Protein AF-A0A7J2KCA4-F1 (afdb_monomer)

Radius of gyration: 26.62 Å; Cα contacts (8 Å, |Δi|>4): 280; chains: 1; bounding box: 46×66×74 Å

pLDDT: mean 74.49, std 19.15, range [27.28, 98.0]

Nearest PDB structures (foldseek):
  5jee-assembly1_A  TM=4.763E-01  e=2.994E-02  Pyrococcus furiosus DSM 3638
  6d6t-assembly1_E  TM=2.606E-01  e=5.528E+00  Homo sapiens
  4aod-assembly1_A  TM=2.607E-01  e=7.956E+00  Biomphalaria glabrata

Mean predicted aligned error: 15.23 Å

Structure (mmCIF, N/CA/C/O backbone):
data_AF-A0A7J2KCA4-F1
#
_entry.id   AF-A0A7J2KCA4-F1
#
loop_
_atom_site.group_PDB
_atom_site.id
_atom_site.type_symbol
_atom_site.label_atom_id
_atom_site.label_alt_id
_atom_site.label_comp_id
_atom_site.label_asym_id
_atom_site.label_entity_id
_atom_site.label_seq_id
_atom_site.pdbx_PDB_ins_code
_atom_site.Cartn_x
_atom_site.Cartn_y
_atom_site.Cartn_z
_atom_site.occupancy
_atom_site.B_iso_or_equiv
_atom_site.auth_seq_id
_atom_site.auth_comp_id
_atom_site.auth_asym_id
_atom_site.auth_atom_id
_atom_site.pdbx_PDB_model_num
ATOM 1 N N . MET A 1 1 ? 22.335 -48.735 -44.951 1.00 43.81 1 MET A N 1
ATOM 2 C CA . MET A 1 1 ? 22.655 -48.198 -43.613 1.00 43.81 1 MET A CA 1
ATOM 3 C C . MET A 1 1 ? 24.156 -48.333 -43.498 1.00 43.81 1 MET A C 1
ATOM 5 O O . MET A 1 1 ? 24.617 -49.458 -43.456 1.00 43.81 1 MET A O 1
ATOM 9 N N . GLU A 1 2 ? 24.990 -47.323 -43.680 1.00 27.28 2 GLU A N 1
ATOM 10 C CA . GLU A 1 2 ? 24.950 -45.881 -43.377 1.00 27.28 2 GLU A CA 1
ATOM 11 C C . GLU A 1 2 ? 25.350 -45.077 -44.671 1.00 27.28 2 GLU A C 1
ATOM 13 O O . GLU A 1 2 ? 25.243 -45.667 -45.746 1.00 27.28 2 GLU A O 1
ATOM 18 N N . PRO A 1 3 ? 25.741 -43.781 -44.684 1.00 47.28 3 PRO A N 1
ATOM 19 C CA . PRO A 1 3 ? 24.867 -42.606 -44.815 1.00 47.28 3 PRO A CA 1
ATOM 20 C C . PRO A 1 3 ? 25.288 -41.611 -45.943 1.00 47.28 3 PRO A C 1
ATOM 22 O O . PRO A 1 3 ? 26.170 -41.885 -46.747 1.00 47.28 3 PRO A O 1
ATOM 25 N N . TYR A 1 4 ? 24.668 -40.419 -45.947 1.00 37.56 4 TYR A N 1
ATOM 26 C CA . TYR A 1 4 ? 25.128 -39.160 -46.571 1.00 37.56 4 TYR A CA 1
ATOM 27 C C . TYR A 1 4 ? 25.349 -39.122 -48.096 1.00 37.56 4 TYR A C 1
ATOM 29 O O . TYR A 1 4 ? 26.396 -39.525 -48.593 1.00 37.56 4 TYR A O 1
ATOM 37 N N . ARG A 1 5 ? 24.428 -38.456 -48.817 1.00 33.59 5 ARG A N 1
ATOM 38 C CA . ARG A 1 5 ? 24.705 -37.467 -49.893 1.00 33.59 5 ARG A CA 1
ATOM 39 C C . ARG A 1 5 ? 23.423 -37.117 -50.656 1.00 33.59 5 ARG A C 1
ATOM 41 O O . ARG A 1 5 ? 23.031 -37.856 -51.549 1.00 33.59 5 ARG A O 1
ATOM 48 N N . ASN A 1 6 ? 22.818 -35.967 -50.351 1.00 35.00 6 ASN A N 1
ATOM 49 C CA . ASN A 1 6 ? 22.548 -34.896 -51.331 1.00 35.00 6 ASN A CA 1
ATOM 50 C C . ASN A 1 6 ? 21.664 -33.796 -50.722 1.00 35.00 6 ASN A C 1
ATOM 52 O O . ASN A 1 6 ? 20.463 -33.741 -50.954 1.00 35.00 6 ASN A O 1
ATOM 56 N N . THR A 1 7 ? 22.272 -32.866 -49.991 1.00 36.56 7 THR A N 1
ATOM 57 C CA . THR A 1 7 ? 21.629 -31.604 -49.575 1.00 36.56 7 THR A CA 1
ATOM 58 C C . THR A 1 7 ? 22.294 -30.384 -50.221 1.00 36.56 7 THR A C 1
ATOM 60 O O . THR A 1 7 ? 22.198 -29.274 -49.719 1.00 36.56 7 THR A O 1
ATOM 63 N N . ASN A 1 8 ? 22.941 -30.555 -51.381 1.00 38.44 8 ASN A N 1
ATOM 64 C CA . ASN A 1 8 ? 23.765 -29.509 -52.005 1.00 38.44 8 ASN A CA 1
ATOM 65 C C . ASN A 1 8 ? 23.153 -28.831 -53.242 1.00 38.44 8 ASN A C 1
ATOM 67 O O . ASN A 1 8 ? 23.880 -28.333 -54.102 1.00 38.44 8 ASN A O 1
ATOM 71 N N . ARG A 1 9 ? 21.818 -28.789 -53.364 1.00 34.56 9 ARG A N 1
ATOM 72 C CA . ARG A 1 9 ? 21.163 -28.071 -54.479 1.00 34.56 9 ARG A CA 1
ATOM 73 C C . ARG A 1 9 ? 20.292 -26.878 -54.095 1.00 34.56 9 ARG A C 1
ATOM 75 O O . ARG A 1 9 ? 19.977 -26.094 -54.981 1.00 34.56 9 ARG A O 1
ATOM 82 N N . PHE A 1 10 ? 19.986 -26.683 -52.811 1.00 32.66 10 PHE A N 1
ATOM 83 C CA . PHE A 1 10 ? 19.220 -25.519 -52.337 1.00 32.66 10 PHE A CA 1
ATOM 84 C C . PHE A 1 10 ? 20.075 -24.436 -51.657 1.00 32.66 10 PHE A C 1
ATOM 86 O O . PHE A 1 10 ? 19.613 -23.312 -51.496 1.00 32.66 10 PHE A O 1
ATOM 93 N N . SER A 1 11 ? 21.348 -24.715 -51.362 1.00 34.88 11 SER A N 1
ATOM 94 C CA . SER A 1 11 ? 22.288 -23.797 -50.695 1.00 34.88 11 SER A CA 1
ATOM 95 C C . SER A 1 11 ? 22.856 -22.679 -51.584 1.00 34.88 11 SER A C 1
ATOM 97 O O . SER A 1 11 ? 23.680 -21.894 -51.132 1.00 34.88 11 SER A O 1
ATOM 99 N N . ARG A 1 12 ? 22.452 -22.579 -52.860 1.00 32.84 12 ARG A N 1
ATOM 100 C CA . ARG A 1 12 ? 23.111 -21.682 -53.830 1.00 32.84 12 ARG A CA 1
ATOM 101 C C . ARG A 1 12 ? 22.358 -20.409 -54.217 1.00 32.84 12 ARG A C 1
ATOM 103 O O . ARG A 1 12 ? 22.918 -19.636 -54.986 1.00 32.84 12 ARG A O 1
ATOM 110 N N . ILE A 1 13 ? 21.137 -20.171 -53.727 1.00 37.91 13 ILE A N 1
ATOM 111 C CA . ILE A 1 13 ? 20.321 -19.030 -54.204 1.00 37.91 13 ILE A CA 1
ATOM 112 C C . ILE A 1 13 ? 20.074 -17.940 -53.149 1.00 37.91 13 ILE A C 1
ATOM 114 O O . ILE A 1 13 ? 19.815 -16.806 -53.528 1.00 37.91 13 ILE A O 1
ATOM 118 N N . MET A 1 14 ? 20.239 -18.190 -51.850 1.00 32.22 14 MET A N 1
ATOM 119 C CA . MET A 1 14 ? 20.049 -17.151 -50.828 1.00 32.22 14 MET A CA 1
ATOM 120 C C . MET A 1 14 ? 21.151 -17.274 -49.783 1.00 32.22 14 MET A C 1
ATOM 122 O O . MET A 1 14 ? 21.345 -18.357 -49.239 1.00 32.22 14 MET A O 1
ATOM 126 N N . GLY A 1 15 ? 21.900 -16.187 -49.565 1.00 38.41 15 GLY A N 1
ATOM 127 C CA . GLY A 1 15 ? 23.056 -16.143 -48.668 1.00 38.41 15 GLY A CA 1
ATOM 128 C C . GLY A 1 15 ? 22.771 -16.799 -47.319 1.00 38.41 15 GLY A C 1
ATOM 129 O O . GLY A 1 15 ? 21.717 -16.580 -46.726 1.00 38.41 15 GLY A O 1
ATOM 130 N N . GLU A 1 16 ? 23.708 -17.630 -46.871 1.00 40.88 16 GLU A N 1
ATOM 131 C CA . GLU A 1 16 ? 23.599 -18.423 -45.651 1.00 40.88 16 GLU A CA 1
ATOM 132 C C . GLU A 1 16 ? 23.347 -17.514 -44.437 1.00 40.88 16 GLU A C 1
ATOM 134 O O . GLU A 1 16 ? 24.241 -16.825 -43.943 1.00 40.88 16 GLU A O 1
ATOM 139 N N . VAL A 1 17 ? 22.106 -17.490 -43.947 1.00 47.19 17 VAL A N 1
ATOM 140 C CA . VAL A 1 17 ? 21.780 -16.898 -42.648 1.00 47.19 17 VAL A CA 1
ATOM 141 C C . VAL A 1 17 ? 22.044 -17.964 -41.592 1.00 47.19 17 VAL A C 1
ATOM 143 O O . VAL A 1 17 ? 21.293 -18.930 -41.461 1.00 47.19 17 VAL A O 1
ATOM 146 N N . TYR A 1 18 ? 23.138 -17.783 -40.855 1.00 47.03 18 TYR A N 1
ATOM 147 C CA . TYR A 1 18 ? 23.543 -18.659 -39.761 1.00 47.03 18 TYR A CA 1
ATOM 148 C C . TYR A 1 18 ? 22.602 -18.497 -38.558 1.00 47.03 18 TYR A C 1
ATOM 150 O O . TYR A 1 18 ? 22.533 -17.422 -37.953 1.00 47.03 18 TYR A O 1
ATOM 158 N N . ILE A 1 19 ? 21.896 -19.569 -38.195 1.00 49.31 19 ILE A N 1
ATOM 159 C CA . ILE A 1 19 ? 21.180 -19.682 -36.921 1.00 49.31 19 ILE A CA 1
ATOM 160 C C . ILE A 1 19 ? 22.074 -20.515 -35.991 1.00 49.31 19 ILE A C 1
ATOM 162 O O . ILE A 1 19 ? 22.376 -21.655 -36.336 1.00 49.31 19 ILE A O 1
ATOM 166 N N . PRO A 1 20 ? 22.522 -19.980 -34.840 1.00 53.16 20 PRO A N 1
ATOM 167 C CA . PRO A 1 20 ? 23.302 -20.751 -33.875 1.00 53.16 20 PRO A CA 1
ATOM 168 C C . PRO A 1 20 ? 22.561 -22.024 -33.441 1.00 53.16 20 PRO A C 1
ATOM 170 O O . PRO A 1 20 ? 21.390 -21.934 -33.070 1.00 53.16 20 PRO A O 1
ATOM 173 N N . GLU A 1 21 ? 23.245 -23.174 -33.427 1.00 52.84 21 GLU A N 1
ATOM 174 C CA . GLU A 1 21 ? 22.704 -24.485 -32.998 1.00 52.84 21 GLU A CA 1
ATOM 175 C C . GLU A 1 21 ? 22.020 -24.416 -31.620 1.00 52.84 21 GLU A C 1
ATOM 177 O O . GLU A 1 21 ? 20.985 -25.027 -31.380 1.00 52.84 21 GLU A O 1
ATOM 182 N N . GLU A 1 22 ? 22.516 -23.533 -30.756 1.00 50.31 22 GLU A N 1
ATOM 183 C CA . GLU A 1 22 ? 21.966 -23.230 -29.434 1.00 50.31 22 GLU A CA 1
ATOM 184 C C . GLU A 1 22 ? 20.494 -22.771 -29.454 1.00 50.31 22 GLU A C 1
ATOM 186 O O . GLU A 1 22 ? 19.789 -22.923 -28.462 1.00 50.31 22 GLU A O 1
ATOM 191 N N . ILE A 1 23 ? 20.024 -22.149 -30.541 1.00 50.56 23 ILE A N 1
ATOM 192 C CA . ILE A 1 23 ? 18.629 -21.692 -30.700 1.00 50.56 23 ILE A CA 1
ATOM 193 C C . ILE A 1 23 ? 17.731 -22.844 -31.147 1.00 50.56 23 ILE A C 1
ATOM 195 O O . ILE A 1 23 ? 16.565 -22.891 -30.764 1.00 50.56 23 ILE A O 1
ATOM 199 N N . VAL A 1 24 ? 18.287 -23.754 -31.944 1.00 55.06 24 VAL A N 1
ATOM 200 C CA . VAL A 1 24 ? 17.605 -24.947 -32.445 1.00 55.06 24 VAL A CA 1
ATOM 201 C C . VAL A 1 24 ? 17.284 -25.886 -31.289 1.00 55.06 24 VAL A C 1
ATOM 203 O O . VAL A 1 24 ? 16.140 -26.309 -31.148 1.00 55.06 24 VAL A O 1
ATOM 206 N N . GLU A 1 25 ? 18.263 -26.133 -30.418 1.00 54.16 25 GLU A N 1
ATOM 207 C CA . GLU A 1 25 ? 18.082 -26.970 -29.227 1.00 54.16 25 GLU A CA 1
ATOM 208 C C . GLU A 1 25 ? 17.087 -26.366 -28.226 1.00 54.16 25 GLU A C 1
ATOM 210 O O . GLU A 1 25 ? 16.296 -27.083 -27.626 1.00 54.16 25 GLU A O 1
ATOM 215 N N . LEU A 1 26 ? 17.091 -25.039 -28.054 1.00 49.44 26 LEU A N 1
ATOM 216 C CA . LEU A 1 26 ? 16.236 -24.344 -27.080 1.00 49.44 26 LEU A CA 1
ATOM 217 C C . LEU A 1 26 ? 14.747 -24.309 -27.452 1.00 49.44 26 LEU A C 1
ATOM 219 O O . LEU A 1 26 ? 13.924 -24.006 -26.588 1.00 49.44 26 LEU A O 1
ATOM 223 N N . LEU A 1 27 ? 14.410 -24.522 -28.723 1.00 50.47 27 LEU A N 1
ATOM 224 C CA . LEU A 1 27 ? 13.055 -24.342 -29.246 1.00 50.47 27 LEU A CA 1
ATOM 225 C C . LEU A 1 27 ? 12.414 -25.644 -29.749 1.00 50.47 27 LEU A C 1
ATOM 227 O O . LEU A 1 27 ? 11.279 -25.573 -30.209 1.00 50.47 27 LEU A O 1
ATOM 231 N N . GLU A 1 28 ? 13.112 -26.787 -29.663 1.00 55.06 28 GLU A N 1
ATOM 232 C CA . GLU A 1 28 ? 12.641 -28.112 -30.122 1.00 55.06 28 GLU A CA 1
ATOM 233 C C . GLU A 1 28 ? 11.939 -28.059 -31.496 1.00 55.06 28 GLU A C 1
ATOM 235 O O . GLU A 1 28 ? 10.893 -28.664 -31.710 1.00 55.06 28 GLU A O 1
ATOM 240 N N . LEU A 1 29 ? 12.485 -27.268 -32.426 1.00 53.88 29 LEU A N 1
ATOM 241 C CA . LEU A 1 29 ? 11.798 -26.935 -33.675 1.00 53.88 29 LEU A CA 1
ATOM 242 C C . LEU A 1 29 ? 11.757 -28.135 -34.624 1.00 53.88 29 LEU A C 1
ATOM 244 O O . LEU A 1 29 ? 12.800 -28.695 -34.969 1.00 53.88 29 LEU A O 1
ATOM 248 N N . GLU A 1 30 ? 10.565 -28.475 -35.113 1.00 49.19 30 GLU A N 1
ATOM 249 C CA . GLU A 1 30 ? 10.402 -29.455 -36.186 1.00 49.19 30 GLU A CA 1
ATOM 250 C C . GLU A 1 30 ? 10.873 -28.877 -37.538 1.00 49.19 30 GLU A C 1
ATOM 252 O O . GLU A 1 30 ? 10.936 -27.662 -37.745 1.00 49.19 30 GLU A O 1
ATOM 257 N N . GLU A 1 31 ? 11.174 -29.744 -38.512 1.00 46.16 31 GLU A N 1
ATOM 258 C CA . GLU A 1 31 ? 11.673 -29.366 -39.853 1.00 46.16 31 GLU A CA 1
ATOM 259 C C . GLU A 1 31 ? 10.765 -28.339 -40.577 1.00 46.16 31 GLU A C 1
ATOM 261 O O . GLU A 1 31 ? 11.232 -27.501 -41.353 1.00 46.16 31 GLU A O 1
ATOM 266 N N . ILE A 1 32 ? 9.460 -28.360 -40.279 1.00 39.59 32 ILE A N 1
ATOM 267 C CA . ILE A 1 32 ? 8.442 -27.445 -40.820 1.00 39.59 32 ILE A CA 1
ATOM 268 C C . ILE A 1 32 ? 8.561 -26.032 -40.216 1.00 39.59 32 ILE A C 1
ATOM 270 O O . ILE A 1 32 ? 8.329 -25.037 -40.915 1.00 39.59 32 ILE A O 1
ATOM 274 N N . ASP A 1 33 ? 8.971 -25.914 -38.952 1.00 49.41 33 ASP A N 1
ATOM 275 C CA . ASP A 1 33 ? 9.149 -24.625 -38.277 1.00 49.41 33 ASP A CA 1
ATOM 276 C C . ASP A 1 33 ? 10.405 -23.897 -38.762 1.00 49.41 33 ASP A C 1
ATOM 278 O O . ASP A 1 33 ? 10.396 -22.672 -38.929 1.00 49.41 33 ASP A O 1
ATOM 282 N N . PHE A 1 34 ? 11.454 -24.645 -39.110 1.00 48.50 34 PHE A N 1
ATOM 283 C CA . PHE A 1 34 ? 12.651 -24.104 -39.755 1.00 48.50 34 PHE A CA 1
ATOM 284 C C . PHE A 1 34 ? 12.327 -23.385 -41.067 1.00 48.50 34 PHE A C 1
ATOM 286 O O . PHE A 1 34 ? 12.717 -22.230 -41.257 1.00 48.50 34 PHE A O 1
ATOM 293 N N . LEU A 1 35 ? 11.565 -24.027 -41.956 1.00 44.25 35 LEU A N 1
ATOM 294 C CA . LEU A 1 35 ? 11.159 -23.460 -43.249 1.00 44.25 35 LEU A CA 1
ATOM 295 C C . LEU A 1 35 ? 10.358 -22.153 -43.102 1.00 44.25 35 LEU A C 1
ATOM 297 O O . LEU A 1 35 ? 10.519 -21.237 -43.911 1.00 44.25 35 LEU A O 1
ATOM 301 N N . ARG A 1 36 ? 9.548 -22.015 -42.044 1.00 48.31 36 ARG A N 1
ATOM 302 C CA . ARG A 1 36 ? 8.831 -20.766 -41.727 1.00 48.31 36 ARG A CA 1
ATOM 303 C C . ARG A 1 36 ? 9.750 -19.666 -41.201 1.00 48.31 36 ARG A C 1
ATOM 305 O O . ARG A 1 36 ? 9.556 -18.504 -41.564 1.00 48.31 36 ARG A O 1
ATOM 312 N N . ILE A 1 37 ? 10.761 -20.002 -40.401 1.00 53.50 37 ILE A N 1
ATOM 313 C CA . ILE A 1 37 ? 11.749 -19.036 -39.890 1.00 53.50 37 ILE A CA 1
ATOM 314 C C . ILE A 1 37 ? 12.594 -18.460 -41.035 1.00 53.50 37 ILE A C 1
ATOM 316 O O . ILE A 1 37 ? 12.815 -17.251 -41.075 1.00 53.50 37 ILE A O 1
ATOM 320 N N . TYR A 1 38 ? 12.981 -19.275 -42.020 1.00 51.50 38 TYR A N 1
ATOM 321 C CA . TYR A 1 38 ? 13.707 -18.801 -43.209 1.00 51.50 38 TYR A CA 1
ATOM 322 C C . TYR A 1 38 ? 12.865 -17.904 -44.135 1.00 51.50 38 TYR A C 1
ATOM 324 O O . TYR A 1 38 ? 13.421 -17.058 -44.833 1.00 51.50 38 TYR A O 1
ATOM 332 N N . GLY A 1 39 ? 11.534 -18.038 -44.114 1.00 53.06 39 GLY A N 1
ATOM 333 C CA . GLY A 1 39 ? 10.602 -17.128 -44.795 1.00 53.06 39 GLY A CA 1
ATOM 334 C C . GLY A 1 39 ? 10.195 -15.896 -43.973 1.00 53.06 39 GLY A C 1
ATOM 335 O O . GLY A 1 39 ? 9.377 -15.096 -44.428 1.00 53.06 39 GLY A O 1
ATOM 336 N N . SER A 1 40 ? 10.714 -15.747 -42.752 1.00 57.50 40 SER A N 1
ATOM 337 C CA . SER A 1 40 ? 10.308 -14.693 -41.821 1.00 57.50 40 SER A CA 1
ATOM 338 C C . SER A 1 40 ? 11.049 -13.376 -42.050 1.00 57.50 40 SER A C 1
ATOM 340 O O . SER A 1 40 ? 12.181 -13.336 -42.528 1.00 57.50 40 SER A O 1
ATOM 342 N N . GLN A 1 41 ? 10.429 -12.265 -41.646 1.00 63.59 41 GLN A N 1
ATOM 343 C CA . GLN A 1 41 ? 11.054 -10.943 -41.716 1.00 63.59 41 GLN A CA 1
ATOM 344 C C . GLN A 1 41 ? 12.370 -10.913 -40.902 1.00 63.59 41 GLN A C 1
ATOM 346 O O . GLN A 1 41 ? 12.378 -11.397 -39.766 1.00 63.59 41 GLN A O 1
ATOM 351 N N . PRO A 1 42 ? 13.460 -10.286 -41.396 1.00 63.38 42 PRO A N 1
ATOM 352 C CA . PRO A 1 42 ? 14.768 -10.230 -40.718 1.00 63.38 42 PRO A CA 1
ATOM 353 C C . PRO A 1 42 ? 14.729 -9.751 -39.255 1.00 63.38 42 PRO A C 1
ATOM 355 O O . PRO A 1 42 ? 15.564 -10.135 -38.433 1.00 63.38 42 PRO A O 1
ATOM 358 N N . ALA A 1 43 ? 13.731 -8.935 -38.904 1.00 55.34 43 ALA A N 1
ATOM 359 C CA . ALA A 1 43 ? 13.485 -8.499 -37.534 1.00 55.34 43 ALA A CA 1
ATOM 360 C C . ALA A 1 43 ? 13.165 -9.669 -36.584 1.00 55.34 43 ALA A C 1
ATOM 362 O O . ALA A 1 43 ? 13.657 -9.683 -35.456 1.00 55.34 43 ALA A O 1
ATOM 363 N N . LEU A 1 44 ? 12.406 -10.674 -37.035 1.00 60.28 44 LEU A N 1
ATOM 364 C CA . LEU A 1 44 ? 12.029 -11.835 -36.227 1.00 60.28 44 LEU A CA 1
ATOM 365 C C . LEU A 1 44 ? 13.248 -12.706 -35.897 1.00 60.28 44 LEU A C 1
ATOM 367 O O . LEU A 1 44 ? 13.437 -13.082 -34.743 1.00 60.28 44 LEU A O 1
ATOM 371 N N . ILE A 1 45 ? 14.127 -12.936 -36.876 1.00 61.25 45 ILE A N 1
ATOM 372 C CA . ILE A 1 45 ? 15.383 -13.683 -36.691 1.00 61.25 45 ILE A CA 1
ATOM 373 C C . ILE A 1 45 ? 16.295 -12.961 -35.685 1.00 61.25 45 ILE A C 1
ATOM 375 O O . ILE A 1 45 ? 16.858 -13.581 -34.783 1.00 61.25 45 ILE A O 1
ATOM 379 N N . SER A 1 46 ? 16.384 -11.629 -35.769 1.00 61.81 46 SER A N 1
ATOM 380 C CA . SER A 1 46 ? 17.138 -10.809 -34.807 1.00 61.81 46 SER A CA 1
ATOM 381 C C . SER A 1 46 ? 16.569 -10.887 -33.383 1.00 61.81 46 SER A C 1
ATOM 383 O O . SER A 1 46 ? 17.327 -10.913 -32.408 1.00 61.81 46 SER A O 1
ATOM 385 N N . VAL A 1 47 ? 15.241 -10.951 -33.244 1.00 64.00 47 VAL A N 1
ATOM 386 C CA . VAL A 1 47 ? 14.563 -11.135 -31.952 1.00 64.00 47 VAL A CA 1
ATOM 387 C C . VAL A 1 47 ? 14.833 -12.534 -31.395 1.00 64.00 47 VAL A C 1
ATOM 389 O O . VAL A 1 47 ? 15.285 -12.634 -30.254 1.00 64.00 47 VAL A O 1
ATOM 392 N N . LEU A 1 48 ? 14.668 -13.594 -32.191 1.00 64.69 48 LEU A N 1
ATOM 393 C CA . LEU A 1 48 ? 14.957 -14.982 -31.796 1.00 64.69 48 LEU A CA 1
ATOM 394 C C . LEU A 1 48 ? 16.423 -15.163 -31.366 1.00 64.69 48 LEU A C 1
ATOM 396 O O . LEU A 1 48 ? 16.694 -15.695 -30.289 1.00 64.69 48 LEU A O 1
ATOM 400 N N . GLY A 1 49 ? 17.370 -14.584 -32.112 1.00 64.50 49 GLY A N 1
ATOM 401 C CA . GLY A 1 49 ? 18.797 -14.574 -31.760 1.00 64.50 49 GLY A CA 1
ATOM 402 C C . GLY A 1 49 ? 19.133 -13.854 -30.450 1.00 64.50 49 GLY A C 1
ATOM 403 O O . GLY A 1 49 ? 20.142 -14.138 -29.794 1.00 64.50 49 GLY A O 1
ATOM 404 N N . LYS A 1 50 ? 18.297 -12.902 -30.028 1.00 66.75 50 LYS A N 1
ATOM 405 C CA . LYS A 1 50 ? 18.441 -12.204 -28.742 1.00 66.75 50 LYS A CA 1
ATOM 406 C C . LYS A 1 50 ? 17.685 -12.907 -27.615 1.00 66.75 50 LYS A C 1
ATOM 408 O O . LYS A 1 50 ? 18.135 -12.821 -26.471 1.00 66.75 50 LYS A O 1
ATOM 413 N N . LEU A 1 51 ? 16.605 -13.627 -27.919 1.00 65.31 51 LEU A N 1
ATOM 414 C CA . LEU A 1 51 ? 15.789 -14.339 -26.935 1.00 65.31 51 LEU A CA 1
ATOM 415 C C . LEU A 1 51 ? 16.603 -15.381 -26.171 1.00 65.31 51 LEU A C 1
ATOM 417 O O . LEU A 1 51 ? 16.578 -15.351 -24.945 1.00 65.31 51 LEU A O 1
ATOM 421 N N . GLY A 1 52 ? 17.430 -16.191 -26.837 1.00 69.12 52 GLY A N 1
ATOM 422 C CA . GLY A 1 52 ? 18.276 -17.180 -26.148 1.00 69.12 52 GLY A CA 1
ATOM 423 C C . GLY A 1 52 ? 19.231 -16.564 -25.110 1.00 69.12 52 GLY A C 1
ATOM 424 O O . GLY A 1 52 ? 19.451 -17.121 -24.034 1.00 69.12 52 GLY A O 1
ATOM 425 N N . ARG A 1 53 ? 19.763 -15.361 -25.375 1.00 70.50 53 ARG A N 1
ATOM 426 C CA . ARG A 1 53 ? 20.596 -14.619 -24.406 1.00 70.50 53 ARG A CA 1
ATOM 427 C C . ARG A 1 53 ? 19.780 -14.041 -23.252 1.00 70.50 53 ARG A C 1
ATOM 429 O O . ARG A 1 53 ? 20.272 -13.980 -22.124 1.00 70.50 53 ARG A O 1
ATOM 436 N N . ILE A 1 54 ? 18.556 -13.592 -23.521 1.00 67.81 54 ILE A N 1
ATOM 437 C CA . ILE A 1 54 ? 17.637 -13.087 -22.495 1.00 67.81 54 ILE A CA 1
ATOM 438 C C . ILE A 1 54 ? 17.191 -14.235 -21.585 1.00 67.81 54 ILE A C 1
ATOM 440 O O . ILE A 1 54 ? 17.266 -14.082 -20.368 1.00 67.81 54 ILE A O 1
ATOM 444 N N . ILE A 1 55 ? 16.822 -15.384 -22.156 1.00 68.38 55 ILE A N 1
ATOM 445 C CA . ILE A 1 55 ? 16.421 -16.596 -21.432 1.00 68.38 55 ILE A CA 1
ATOM 446 C C . ILE A 1 55 ? 17.543 -17.043 -20.495 1.00 68.38 55 ILE A C 1
ATOM 448 O O . ILE A 1 55 ? 17.313 -17.102 -19.292 1.00 68.38 55 ILE A O 1
ATOM 452 N N . ARG A 1 56 ? 18.781 -17.201 -20.988 1.00 72.88 56 ARG A N 1
ATOM 453 C CA . ARG A 1 56 ? 19.941 -17.558 -20.144 1.00 72.88 56 ARG A CA 1
ATOM 454 C C . ARG A 1 56 ? 20.175 -16.562 -19.000 1.00 72.88 56 ARG A C 1
ATOM 456 O O . ARG A 1 56 ? 20.452 -16.952 -17.868 1.00 72.88 56 ARG A O 1
ATOM 463 N N . ARG A 1 57 ? 20.026 -15.253 -19.251 1.00 69.50 57 ARG A N 1
ATOM 464 C CA . ARG A 1 57 ? 20.136 -14.223 -18.195 1.00 69.50 57 ARG A CA 1
ATOM 465 C C . ARG A 1 57 ? 19.017 -14.316 -17.159 1.00 69.50 57 ARG A C 1
ATOM 467 O O . ARG A 1 57 ? 19.267 -14.039 -15.985 1.00 69.50 57 ARG A O 1
ATOM 474 N N . ILE A 1 58 ? 17.797 -14.639 -17.580 1.00 71.00 58 ILE A N 1
ATOM 475 C CA . ILE A 1 58 ? 16.652 -14.838 -16.686 1.00 71.00 58 ILE A CA 1
ATOM 476 C C . ILE A 1 58 ? 16.867 -16.104 -15.858 1.00 71.00 58 ILE A C 1
ATOM 478 O O . ILE A 1 58 ? 16.764 -16.043 -14.637 1.00 71.00 58 ILE A O 1
ATOM 482 N N . GLU A 1 59 ? 17.244 -17.208 -16.493 1.00 72.00 59 GLU A N 1
ATOM 483 C CA . GLU A 1 59 ? 17.519 -18.491 -15.851 1.00 72.00 59 GLU A CA 1
ATOM 484 C C . GLU A 1 59 ? 18.604 -18.365 -14.779 1.00 72.00 59 GLU A C 1
ATOM 486 O O . GLU A 1 59 ? 18.405 -18.775 -13.636 1.00 72.00 59 GLU A O 1
ATOM 491 N N . HIS A 1 60 ? 19.712 -17.694 -15.097 1.00 74.50 60 HIS A N 1
ATOM 492 C CA . HIS A 1 60 ? 20.790 -17.478 -14.137 1.00 74.50 60 HIS A CA 1
ATOM 493 C C . HIS A 1 60 ? 20.324 -16.667 -12.917 1.00 74.50 60 HIS A C 1
ATOM 495 O O . HIS A 1 60 ? 20.661 -16.993 -11.778 1.00 74.50 60 HIS A O 1
ATOM 501 N N . LYS A 1 61 ? 19.484 -15.642 -13.128 1.00 69.94 61 LYS A N 1
ATOM 502 C CA . LYS A 1 61 ? 18.873 -14.872 -12.033 1.00 69.94 61 LYS A CA 1
ATOM 503 C C . LYS A 1 61 ? 17.887 -15.703 -11.214 1.00 69.94 61 LYS A C 1
ATOM 505 O O . LYS A 1 61 ? 17.864 -15.560 -9.995 1.00 69.94 61 LYS A O 1
ATOM 510 N N . ILE A 1 62 ? 17.090 -16.558 -11.856 1.00 70.88 62 ILE A N 1
ATOM 511 C CA . ILE A 1 62 ? 16.154 -17.464 -11.176 1.00 70.88 62 ILE A CA 1
ATOM 512 C C . ILE A 1 62 ? 16.924 -18.458 -10.305 1.00 70.88 62 ILE A C 1
ATOM 514 O O . ILE A 1 62 ? 16.577 -18.631 -9.141 1.00 70.88 62 ILE A O 1
ATOM 518 N N . ASN A 1 63 ? 17.989 -19.066 -10.826 1.00 73.44 63 ASN A N 1
ATOM 519 C CA . ASN A 1 63 ? 18.798 -20.028 -10.079 1.00 73.44 63 ASN A CA 1
ATOM 520 C C . ASN A 1 63 ? 19.540 -19.368 -8.908 1.00 73.44 63 ASN A C 1
ATOM 522 O O . ASN A 1 63 ? 19.573 -19.929 -7.815 1.00 73.44 63 ASN A O 1
ATOM 526 N N . ALA A 1 64 ? 20.048 -18.145 -9.085 1.00 74.69 64 ALA A N 1
ATOM 527 C CA . ALA A 1 64 ? 20.617 -17.368 -7.984 1.00 74.69 64 ALA A CA 1
ATOM 528 C C . ALA A 1 64 ? 19.574 -17.053 -6.894 1.00 74.69 64 ALA A C 1
ATOM 530 O O . ALA A 1 64 ? 19.866 -17.175 -5.707 1.00 74.69 64 ALA A O 1
ATOM 531 N N . LEU A 1 65 ? 18.347 -16.688 -7.284 1.00 65.94 65 LEU A N 1
ATOM 532 C CA . LEU A 1 65 ? 17.249 -16.462 -6.340 1.00 65.94 65 LEU A CA 1
ATOM 533 C C . LEU A 1 65 ? 16.843 -17.743 -5.605 1.00 65.94 65 LEU A C 1
ATOM 535 O O . LEU A 1 65 ? 16.620 -17.682 -4.401 1.00 65.94 65 LEU A O 1
ATOM 539 N N . ARG A 1 66 ? 16.776 -18.889 -6.295 1.00 66.06 66 ARG A N 1
ATOM 540 C CA . ARG A 1 66 ? 16.498 -20.196 -5.672 1.00 66.06 66 ARG A CA 1
ATOM 541 C C . ARG A 1 66 ? 17.514 -20.510 -4.588 1.00 66.06 66 ARG A C 1
ATOM 543 O O . ARG A 1 66 ? 17.126 -20.733 -3.451 1.00 66.06 66 ARG A O 1
ATOM 550 N N . LYS A 1 67 ? 18.801 -20.386 -4.917 1.00 74.69 67 LYS A N 1
ATOM 551 C CA . LYS A 1 67 ? 19.885 -20.624 -3.966 1.00 74.69 67 LYS A CA 1
ATOM 552 C C . LYS A 1 67 ? 19.753 -19.748 -2.715 1.00 74.69 67 LYS A C 1
ATOM 554 O O . LYS A 1 67 ? 19.880 -20.252 -1.610 1.00 74.69 67 LYS A O 1
ATOM 559 N N . LEU A 1 68 ? 19.411 -18.468 -2.876 1.00 69.62 68 LEU A N 1
ATOM 560 C CA . LEU A 1 68 ? 19.176 -17.559 -1.746 1.00 69.62 68 LEU A CA 1
ATOM 561 C C . LEU A 1 68 ? 17.943 -17.937 -0.910 1.00 69.62 68 LEU A C 1
ATOM 563 O O . LEU A 1 68 ? 17.965 -17.793 0.311 1.00 69.62 68 LEU A O 1
ATOM 567 N N . VAL A 1 69 ? 16.855 -18.391 -1.537 1.00 65.19 69 VAL A N 1
ATOM 568 C CA . VAL A 1 69 ? 15.654 -18.857 -0.819 1.00 65.19 69 VAL A CA 1
ATOM 569 C C . VAL A 1 69 ? 15.968 -20.115 -0.007 1.00 65.19 69 VAL A C 1
ATOM 571 O O . VAL A 1 69 ? 15.587 -20.188 1.163 1.00 65.19 69 VAL A O 1
ATOM 574 N N . ASP A 1 70 ? 16.712 -21.049 -0.598 1.00 68.00 70 ASP A N 1
ATOM 575 C CA . ASP A 1 70 ? 17.133 -22.292 0.047 1.00 68.00 70 ASP A CA 1
ATOM 576 C C . ASP A 1 70 ? 18.106 -22.015 1.208 1.00 68.00 70 ASP A C 1
ATOM 578 O O . ASP A 1 70 ? 17.922 -22.528 2.311 1.00 68.00 70 ASP A O 1
ATOM 582 N N . GLU A 1 71 ? 19.084 -21.122 1.010 1.00 72.00 71 GLU A N 1
ATOM 583 C CA . GLU A 1 71 ? 20.067 -20.713 2.029 1.00 72.00 71 GLU A CA 1
ATOM 584 C C . GLU A 1 71 ? 19.439 -19.949 3.207 1.00 72.00 71 GLU A C 1
ATOM 586 O O . GLU A 1 71 ? 19.945 -20.003 4.327 1.00 72.00 71 GLU A O 1
ATOM 591 N N . THR A 1 72 ? 18.337 -19.228 2.987 1.00 64.12 72 THR A N 1
ATOM 592 C CA . THR A 1 72 ? 17.682 -18.431 4.042 1.00 64.12 72 THR A CA 1
ATOM 593 C C . THR A 1 72 ? 16.632 -19.204 4.842 1.00 64.12 72 THR A C 1
ATOM 595 O O . THR A 1 72 ? 16.037 -18.635 5.770 1.00 64.12 72 THR A O 1
ATOM 598 N N . SER A 1 73 ? 16.389 -20.474 4.488 1.00 63.59 73 SER A N 1
ATOM 599 C CA . SER A 1 73 ? 15.289 -21.299 5.006 1.00 63.59 73 SER A CA 1
ATOM 600 C C . SER A 1 73 ? 13.958 -20.538 4.998 1.00 63.59 73 SER A C 1
ATOM 602 O O . SER A 1 73 ? 13.129 -20.698 5.893 1.00 63.59 73 SER A O 1
ATOM 604 N N . LEU A 1 74 ? 13.746 -19.643 4.024 1.00 58.28 74 LEU A N 1
ATOM 605 C CA . LEU A 1 74 ? 12.561 -18.782 4.020 1.00 58.28 74 LEU A CA 1
ATOM 606 C C . LEU A 1 74 ? 11.287 -19.633 3.959 1.00 58.28 74 LEU A C 1
ATOM 608 O O . LEU A 1 74 ? 10.305 -19.335 4.632 1.00 58.28 74 LEU A O 1
ATOM 612 N N . SER A 1 75 ? 11.361 -20.739 3.220 1.00 59.06 75 SER A N 1
ATOM 613 C CA . SER A 1 75 ? 10.336 -21.772 3.086 1.00 59.06 75 SER A CA 1
ATOM 614 C C . SER A 1 75 ? 9.901 -22.346 4.435 1.00 59.06 75 SER A C 1
ATOM 616 O O . SER A 1 75 ? 8.713 -22.540 4.653 1.00 59.06 75 SER A O 1
ATOM 618 N N . SER A 1 76 ? 10.835 -22.565 5.369 1.00 61.50 76 SER A N 1
ATOM 619 C CA . SER A 1 76 ? 10.521 -23.105 6.700 1.00 61.50 76 SER A CA 1
ATOM 620 C C . SER A 1 76 ? 9.974 -22.051 7.665 1.00 61.50 76 SER A C 1
ATOM 622 O O . SER A 1 76 ? 9.538 -22.393 8.758 1.00 61.50 76 SER A O 1
ATOM 624 N N . LYS A 1 77 ? 10.022 -20.766 7.290 1.00 62.84 77 LYS A N 1
ATOM 625 C CA . LYS A 1 77 ? 9.439 -19.647 8.047 1.00 62.84 77 LYS A CA 1
ATOM 626 C C . LYS A 1 77 ? 8.062 -19.234 7.518 1.00 62.84 77 LYS A C 1
ATOM 628 O O . LYS A 1 77 ? 7.415 -18.383 8.124 1.00 62.84 77 LYS A O 1
ATOM 633 N N . LEU A 1 78 ? 7.630 -19.794 6.387 1.00 59.62 78 LEU A N 1
ATOM 634 C CA . LEU A 1 78 ? 6.313 -19.556 5.806 1.00 59.62 78 LEU A CA 1
ATOM 635 C C . LEU A 1 78 ? 5.322 -20.571 6.383 1.00 59.62 78 LEU A C 1
ATOM 637 O O . LEU A 1 78 ? 5.292 -21.730 5.983 1.00 59.62 78 LEU A O 1
ATOM 641 N N . GLU A 1 79 ? 4.503 -20.128 7.333 1.00 63.91 79 GLU A N 1
ATOM 642 C CA . GLU A 1 79 ? 3.387 -20.927 7.836 1.00 63.91 79 GLU A CA 1
ATOM 643 C C . GLU A 1 79 ? 2.163 -20.754 6.930 1.00 63.91 79 GLU A C 1
ATOM 645 O O . GLU A 1 79 ? 1.570 -19.677 6.857 1.00 63.91 79 GLU A O 1
ATOM 650 N N . PHE A 1 80 ? 1.752 -21.833 6.266 1.00 61.00 80 PHE A N 1
ATOM 651 C CA . PHE A 1 80 ? 0.486 -21.891 5.540 1.00 61.00 80 PHE A CA 1
ATOM 652 C C . PHE A 1 80 ? -0.592 -22.433 6.478 1.00 61.00 80 PHE A C 1
ATOM 654 O O . PHE A 1 80 ? -0.626 -23.625 6.775 1.00 61.00 80 PHE A O 1
ATOM 661 N N . LYS A 1 81 ? -1.468 -21.556 6.971 1.00 65.06 81 LYS A N 1
ATOM 662 C CA . LYS A 1 81 ? -2.605 -21.943 7.817 1.00 65.06 81 LYS A CA 1
ATOM 663 C C . LYS A 1 81 ? -3.895 -21.893 7.009 1.00 65.06 81 LYS A C 1
ATOM 665 O O . LYS A 1 81 ? -4.142 -20.921 6.298 1.00 65.06 81 LYS A O 1
ATOM 670 N N . LYS A 1 82 ? -4.722 -22.936 7.134 1.00 60.12 82 LYS A N 1
ATOM 671 C CA . LYS A 1 82 ? -6.103 -22.910 6.638 1.00 60.12 82 LYS A CA 1
ATOM 672 C C . LYS A 1 82 ? -6.863 -21.853 7.442 1.00 60.12 82 LYS A C 1
ATOM 674 O O . LYS A 1 82 ? -6.715 -21.789 8.662 1.00 60.12 82 LYS A O 1
ATOM 679 N N . ILE A 1 83 ? -7.647 -21.025 6.758 1.00 58.34 83 ILE A N 1
ATOM 680 C CA . ILE A 1 83 ? -8.551 -20.092 7.433 1.00 58.34 83 ILE A CA 1
ATOM 681 C C . ILE A 1 83 ? -9.602 -20.946 8.166 1.00 58.34 83 ILE A C 1
ATOM 683 O O . ILE A 1 83 ? -10.189 -21.823 7.524 1.00 58.34 83 ILE A O 1
ATOM 687 N N . PRO A 1 84 ? -9.798 -20.768 9.484 1.00 63.19 84 PRO A N 1
ATOM 688 C CA . PRO A 1 84 ? -10.808 -21.515 10.228 1.00 63.19 84 PRO A CA 1
ATOM 689 C C . PRO A 1 84 ? -12.212 -21.262 9.654 1.00 63.19 84 PRO A C 1
ATOM 691 O O . PRO A 1 84 ? -12.507 -20.166 9.184 1.00 63.19 84 PRO A O 1
ATOM 694 N N . GLU A 1 85 ? -13.061 -22.295 9.666 1.00 63.78 85 GLU A N 1
ATOM 695 C CA . GLU A 1 85 ? -14.422 -22.260 9.095 1.00 63.78 85 GLU A CA 1
ATOM 696 C C . GLU A 1 85 ? -15.407 -21.461 9.964 1.00 63.78 85 GLU A C 1
ATOM 698 O O . GLU A 1 85 ? -16.393 -20.932 9.456 1.00 63.78 85 GLU A O 1
ATOM 703 N N . GLU A 1 86 ? -15.098 -21.298 11.251 1.00 59.41 86 GLU A N 1
ATOM 704 C CA . GLU A 1 86 ? -15.851 -20.466 12.183 1.00 59.41 86 GLU A CA 1
ATOM 705 C C . GLU A 1 86 ? -15.076 -19.175 12.463 1.00 59.41 86 GLU A C 1
ATOM 707 O O . GLU A 1 86 ? -14.071 -19.164 13.174 1.00 59.41 86 GLU A O 1
ATOM 712 N N . VAL A 1 87 ? -15.551 -18.068 11.893 1.00 56.53 87 VAL A N 1
ATOM 713 C CA . VAL A 1 87 ? -15.100 -16.717 12.240 1.00 56.53 87 VAL A CA 1
ATOM 714 C C . VAL A 1 87 ? -16.298 -15.999 12.845 1.00 56.53 87 VAL A C 1
ATOM 716 O O . VAL A 1 87 ? -17.179 -15.532 12.129 1.00 56.53 87 VAL A O 1
ATOM 719 N N . CYS A 1 88 ? -16.358 -15.970 14.174 1.00 50.75 88 CYS A N 1
ATOM 720 C CA . CYS A 1 88 ? -17.458 -15.379 14.934 1.00 50.75 88 CYS A CA 1
ATOM 721 C C . CYS A 1 88 ? -16.965 -14.183 15.759 1.00 50.75 88 CYS A C 1
ATOM 723 O O . CYS A 1 88 ? -17.095 -14.162 16.980 1.00 50.75 88 CYS A O 1
ATOM 725 N N . GLU A 1 89 ? -16.380 -13.187 15.094 1.00 61.00 89 GLU A N 1
ATOM 726 C CA . GLU A 1 89 ? -16.055 -11.903 15.721 1.00 61.00 89 GLU A CA 1
ATOM 727 C C . GLU A 1 89 ? -16.539 -10.745 14.835 1.00 61.00 89 GLU A C 1
ATOM 729 O O . GLU A 1 89 ? -16.320 -10.732 13.621 1.00 61.00 89 GLU A O 1
ATOM 734 N N . ASP A 1 90 ? -17.210 -9.768 15.459 1.00 74.56 90 ASP A N 1
ATOM 735 C CA . ASP A 1 90 ? -17.628 -8.499 14.846 1.00 74.56 90 ASP A CA 1
ATOM 736 C C . ASP A 1 90 ? -16.399 -7.598 14.622 1.00 74.56 90 ASP A C 1
ATOM 738 O O . ASP A 1 90 ? -16.200 -6.594 15.309 1.00 74.56 90 ASP A O 1
ATOM 742 N N . TYR A 1 91 ? -15.536 -7.970 13.679 1.00 87.19 91 TYR A N 1
ATOM 743 C CA . TYR A 1 91 ? -14.343 -7.195 13.352 1.00 87.19 91 TYR A CA 1
ATOM 744 C C . TYR A 1 91 ? -14.666 -5.915 12.585 1.00 87.19 91 TYR A C 1
ATOM 746 O O . TYR A 1 91 ? -15.467 -5.912 11.645 1.00 87.19 91 TYR A O 1
ATOM 754 N N . CYS A 1 92 ? -13.946 -4.839 12.901 1.00 90.94 92 CYS A N 1
ATOM 755 C CA . CYS A 1 92 ? -13.912 -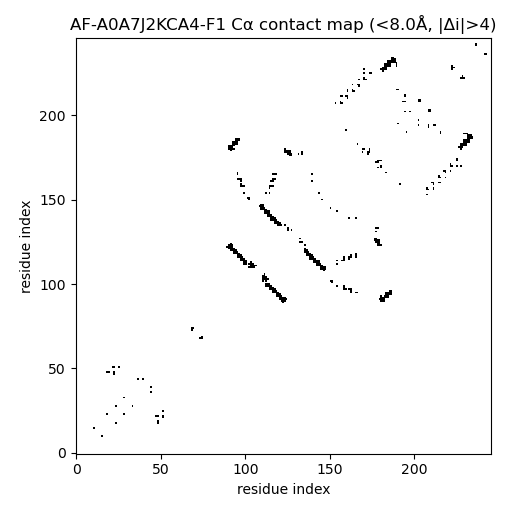3.647 12.063 1.00 90.94 92 CYS A CA 1
ATOM 756 C C . CYS A 1 92 ? -12.794 -3.777 11.025 1.00 90.94 92 CYS A C 1
ATOM 758 O O . CYS A 1 92 ? -11.599 -3.755 11.335 1.00 90.94 92 CYS A O 1
ATOM 760 N N . ILE A 1 93 ? -13.193 -3.906 9.764 1.00 94.06 93 ILE A N 1
ATOM 761 C CA . ILE A 1 93 ? -12.303 -4.193 8.639 1.00 94.06 93 ILE A CA 1
ATOM 762 C C . ILE A 1 93 ? -12.348 -3.028 7.659 1.00 94.06 93 ILE A C 1
ATOM 764 O O . ILE A 1 93 ? -13.426 -2.607 7.243 1.00 94.06 93 ILE A O 1
ATOM 768 N N . GLY A 1 94 ? -11.184 -2.532 7.247 1.00 95.88 94 GLY A N 1
ATOM 769 C CA . GLY A 1 94 ? -11.061 -1.596 6.133 1.00 95.88 94 GLY A CA 1
ATOM 770 C C . GLY A 1 94 ? -10.449 -2.268 4.911 1.00 95.88 94 GLY A C 1
ATOM 771 O O . GLY A 1 94 ? -9.342 -2.788 4.997 1.00 95.88 94 GLY A O 1
ATOM 772 N N . ALA A 1 95 ? -11.132 -2.234 3.772 1.00 96.94 95 ALA A N 1
ATOM 773 C CA . ALA A 1 95 ? -10.593 -2.670 2.486 1.00 96.94 95 ALA A CA 1
ATOM 774 C C . ALA A 1 95 ? -10.144 -1.457 1.666 1.00 96.94 95 ALA A C 1
ATOM 776 O O . ALA A 1 95 ? -10.876 -0.473 1.602 1.00 96.94 95 ALA A O 1
ATOM 777 N N . ILE A 1 96 ? -8.960 -1.525 1.057 1.00 97.44 96 ILE A N 1
ATOM 778 C CA . ILE A 1 96 ? -8.331 -0.451 0.280 1.00 97.44 96 ILE A CA 1
ATOM 779 C C . ILE A 1 96 ? -7.978 -0.976 -1.109 1.00 97.44 96 ILE A C 1
ATOM 781 O O . ILE A 1 96 ? -7.311 -2.004 -1.240 1.00 97.44 96 ILE A O 1
ATOM 785 N N . ASP A 1 97 ? -8.368 -0.220 -2.128 1.00 96.44 97 ASP A N 1
ATOM 786 C CA . ASP A 1 97 ? -8.020 -0.477 -3.525 1.00 96.44 97 ASP A CA 1
ATOM 787 C C . ASP A 1 97 ? -7.762 0.849 -4.257 1.00 96.44 97 ASP A C 1
ATOM 789 O O . ASP A 1 97 ? -8.156 1.932 -3.796 1.00 96.44 97 ASP A O 1
ATOM 793 N N . SER A 1 98 ? -7.076 0.774 -5.392 1.00 94.88 98 SER A N 1
ATOM 794 C CA . SER A 1 98 ? -6.877 1.895 -6.295 1.00 94.88 98 SER A CA 1
ATOM 795 C C . SER A 1 98 ? -7.146 1.522 -7.748 1.00 94.88 98 SER A C 1
ATOM 797 O O . SER A 1 98 ? -6.873 0.420 -8.209 1.00 94.88 98 SER A O 1
ATOM 799 N N . THR A 1 99 ? -7.669 2.486 -8.498 1.00 92.88 99 THR A N 1
ATOM 800 C CA . THR A 1 99 ? -7.977 2.346 -9.918 1.00 92.88 99 THR A CA 1
ATOM 801 C C . THR A 1 99 ? -7.431 3.530 -10.704 1.00 92.88 99 THR A C 1
ATOM 803 O O . THR A 1 99 ? -7.355 4.661 -10.211 1.00 92.88 99 THR A O 1
ATOM 806 N N . TYR A 1 100 ? -6.998 3.260 -11.929 1.00 90.19 100 TYR A N 1
ATOM 807 C CA . TYR A 1 100 ? -6.457 4.244 -12.858 1.00 90.19 100 TYR A CA 1
ATOM 808 C C . TYR A 1 100 ? -6.584 3.721 -14.297 1.00 90.19 100 TYR A C 1
ATOM 810 O O . TYR A 1 100 ? -6.524 2.507 -14.517 1.00 90.19 100 TYR A O 1
ATOM 818 N N . PRO A 1 101 ? -6.741 4.607 -15.297 1.00 82.25 101 PRO A N 1
ATOM 819 C CA . PRO A 1 101 ? -6.776 4.197 -16.693 1.00 82.25 101 PRO A CA 1
ATOM 820 C C . PRO A 1 101 ? -5.398 3.644 -17.107 1.00 82.25 101 PRO A C 1
ATOM 822 O O . PRO A 1 101 ? -4.385 4.287 -16.821 1.00 82.25 101 PRO A O 1
ATOM 825 N N . PRO A 1 102 ? -5.322 2.485 -17.791 1.00 71.56 102 PRO A N 1
ATOM 826 C CA . PRO A 1 102 ? -4.048 1.842 -18.129 1.00 71.56 102 PRO A CA 1
ATOM 827 C C . PRO A 1 102 ? -3.113 2.684 -19.007 1.00 71.56 102 PRO A C 1
ATOM 829 O O . PRO A 1 102 ? -1.895 2.536 -18.903 1.00 71.56 102 PRO A O 1
ATOM 832 N N . GLU A 1 103 ? -3.674 3.541 -19.865 1.00 77.06 103 GLU A N 1
ATOM 833 C CA . GLU A 1 103 ? -2.918 4.311 -20.865 1.00 77.06 103 GLU A CA 1
ATOM 834 C C . GLU A 1 103 ? -3.026 5.831 -20.682 1.00 77.06 103 GLU A C 1
ATOM 836 O O . GLU A 1 103 ? -2.305 6.574 -21.339 1.00 77.06 103 GLU A O 1
ATOM 841 N N . GLY A 1 104 ? -3.858 6.309 -19.748 1.00 81.50 104 GLY A N 1
ATOM 842 C CA . GLY A 1 104 ? -4.158 7.737 -19.617 1.00 81.50 104 GLY A CA 1
ATOM 843 C C . GLY A 1 104 ? -4.886 8.324 -20.835 1.00 81.50 104 GLY A C 1
ATOM 844 O O . GLY A 1 104 ? -5.134 7.647 -21.826 1.00 81.50 104 GLY A O 1
ATOM 845 N N . LEU A 1 105 ? -5.262 9.598 -20.747 1.00 85.19 105 LEU A N 1
ATOM 846 C CA . LEU A 1 105 ? -5.777 10.390 -21.858 1.00 85.19 105 LEU A CA 1
ATOM 847 C C . LEU A 1 105 ? -4.601 11.037 -22.594 1.00 85.19 105 LEU A C 1
ATOM 849 O O . LEU A 1 105 ? -3.814 11.760 -21.979 1.00 85.19 105 LEU A O 1
ATOM 853 N N . GLU A 1 106 ? -4.483 10.783 -23.892 1.00 88.00 106 GLU A N 1
ATOM 854 C CA . GLU A 1 106 ? -3.447 11.385 -24.732 1.00 88.00 106 GLU A CA 1
ATOM 855 C C . GLU A 1 106 ? -3.773 12.847 -25.050 1.00 88.00 106 GLU A C 1
ATOM 857 O O . GLU A 1 106 ? -4.899 13.177 -25.423 1.00 88.00 106 GLU A O 1
ATOM 862 N N . LEU A 1 107 ? -2.787 13.725 -24.870 1.00 86.88 107 LEU A N 1
ATOM 863 C CA . LEU A 1 107 ? -2.879 15.164 -25.093 1.00 86.88 107 LEU A CA 1
ATOM 864 C C . LEU A 1 107 ? -1.672 15.636 -25.913 1.00 86.88 107 LEU A C 1
ATOM 866 O O . LEU A 1 107 ? -0.654 14.952 -26.024 1.00 86.88 107 LEU A O 1
ATOM 870 N N . VAL A 1 108 ? -1.752 16.856 -26.446 1.00 86.06 108 VAL A N 1
ATOM 871 C CA . VAL A 1 108 ? -0.591 17.497 -27.074 1.00 86.06 108 VAL A CA 1
ATOM 872 C C . VAL A 1 108 ? 0.505 17.673 -26.013 1.00 86.06 108 VAL A C 1
ATOM 874 O O . VAL A 1 108 ? 0.321 18.409 -25.046 1.00 86.06 108 VAL A O 1
ATOM 877 N N . GLY A 1 109 ? 1.635 16.980 -26.186 1.00 81.06 109 GLY A N 1
ATOM 878 C CA . GLY A 1 109 ? 2.803 17.077 -25.301 1.00 81.06 109 GLY A CA 1
ATOM 879 C C . GLY A 1 109 ? 2.850 16.088 -24.131 1.00 81.06 109 GLY A C 1
ATOM 880 O O . GLY A 1 109 ? 3.700 16.247 -23.259 1.00 81.06 109 GLY A O 1
ATOM 881 N N . GLY A 1 110 ? 1.963 15.089 -24.073 1.00 86.12 110 GLY A N 1
ATOM 882 C CA . GLY A 1 110 ? 2.049 14.031 -23.064 1.00 86.12 110 GLY A CA 1
ATOM 883 C C . GLY A 1 110 ? 0.727 13.320 -22.805 1.00 86.12 110 GLY A C 1
ATOM 884 O O . GLY A 1 110 ? -0.212 13.379 -23.595 1.00 86.12 110 GLY A O 1
ATOM 885 N N . ARG A 1 111 ? 0.638 12.635 -21.667 1.00 86.94 111 ARG A N 1
ATOM 886 C CA . ARG A 1 111 ? -0.567 11.929 -21.225 1.00 86.94 111 ARG A CA 1
ATOM 887 C C . ARG A 1 111 ? -1.006 12.388 -19.847 1.00 86.94 111 ARG A C 1
ATOM 889 O O . ARG A 1 111 ? -0.184 12.644 -18.969 1.00 86.94 111 ARG A O 1
ATOM 896 N N . LEU A 1 112 ? -2.317 12.452 -19.652 1.00 87.94 112 LEU A N 1
ATOM 897 C CA . LEU A 1 112 ? -2.969 12.776 -18.389 1.00 87.94 112 LEU A CA 1
ATOM 898 C C . LEU A 1 112 ? -3.577 11.507 -17.785 1.00 87.94 112 LEU A C 1
ATOM 900 O O . LEU A 1 112 ? -4.282 10.766 -18.458 1.00 87.94 112 LEU A O 1
ATOM 904 N N . SER A 1 113 ? -3.351 11.218 -16.510 1.00 89.88 113 SER A N 1
ATOM 905 C CA . SER A 1 113 ? -4.008 10.105 -15.813 1.00 89.88 113 SER A CA 1
ATOM 906 C C . SER A 1 113 ? -4.579 10.556 -14.485 1.00 89.88 113 SER A C 1
ATOM 908 O O . SER A 1 113 ? -3.871 11.140 -13.668 1.00 89.88 113 SER A O 1
ATOM 910 N N . ALA A 1 114 ? -5.851 10.235 -14.260 1.00 91.00 114 ALA A N 1
ATOM 911 C CA . ALA A 1 114 ? -6.476 10.324 -12.952 1.00 91.00 114 ALA A CA 1
ATOM 912 C C . ALA A 1 114 ? -6.265 9.004 -12.207 1.00 91.00 114 ALA A C 1
ATOM 914 O O . ALA A 1 114 ? -6.510 7.927 -12.748 1.00 91.00 114 ALA A O 1
ATOM 915 N N . ILE A 1 115 ? -5.797 9.090 -10.971 1.00 93.69 115 ILE A N 1
ATOM 916 C CA . ILE A 1 115 ? -5.559 7.945 -10.102 1.00 93.69 115 ILE A CA 1
ATOM 917 C C . ILE A 1 115 ? -6.449 8.119 -8.895 1.00 93.69 115 ILE A C 1
ATOM 919 O O . ILE A 1 115 ? -6.426 9.163 -8.246 1.00 93.69 115 ILE A O 1
ATOM 923 N N . VAL A 1 116 ? -7.215 7.088 -8.590 1.00 93.94 116 VAL A N 1
ATOM 924 C CA . VAL A 1 116 ? -8.193 7.111 -7.518 1.00 93.94 116 VAL A CA 1
ATOM 925 C C . VAL A 1 116 ? -7.863 5.986 -6.554 1.00 93.94 116 VAL A C 1
ATOM 927 O O . VAL A 1 116 ? -7.660 4.856 -6.979 1.00 93.94 116 VAL A O 1
ATOM 930 N N . ALA A 1 117 ? -7.795 6.285 -5.263 1.00 95.94 117 ALA A N 1
ATOM 931 C CA . ALA A 1 117 ? -7.693 5.281 -4.212 1.00 95.94 117 ALA A CA 1
ATOM 932 C C . ALA A 1 117 ? -8.813 5.505 -3.207 1.00 95.94 117 ALA A C 1
ATOM 934 O O . ALA A 1 117 ? -9.147 6.646 -2.882 1.00 95.94 117 ALA A O 1
ATOM 935 N N . GLY A 1 118 ? -9.388 4.430 -2.698 1.00 95.25 118 GLY A N 1
ATOM 936 C CA . GLY A 1 118 ? -10.490 4.522 -1.758 1.00 95.25 118 GLY A CA 1
ATOM 937 C C . GLY A 1 118 ? -10.445 3.434 -0.714 1.00 95.25 118 GLY A C 1
ATOM 938 O O . GLY A 1 118 ? -9.613 2.528 -0.766 1.00 95.25 118 GLY A O 1
ATOM 939 N N . TYR A 1 119 ? -11.355 3.552 0.243 1.00 96.38 119 TYR A N 1
ATOM 940 C CA . TYR A 1 119 ? -11.613 2.498 1.202 1.00 96.38 119 TYR A CA 1
ATOM 941 C C . TYR A 1 119 ? -13.100 2.255 1.396 1.00 96.38 119 TYR A C 1
ATOM 943 O O . TYR A 1 119 ? -13.920 3.150 1.176 1.00 96.38 119 TYR A O 1
ATOM 951 N N . ILE A 1 120 ? -13.411 1.058 1.882 1.00 95.50 120 ILE A N 1
ATOM 952 C CA . ILE A 1 120 ? -14.709 0.682 2.441 1.00 95.50 120 ILE A CA 1
ATOM 953 C C . ILE A 1 120 ? -14.466 0.077 3.826 1.00 95.50 120 ILE A C 1
ATOM 955 O O . ILE A 1 120 ? -13.515 -0.680 4.014 1.00 95.50 120 ILE A O 1
ATOM 959 N N . LEU A 1 121 ? -15.310 0.427 4.790 1.00 93.50 121 LEU A N 1
ATOM 960 C CA . LEU A 1 121 ? -15.314 -0.079 6.157 1.00 93.50 121 LEU A CA 1
ATOM 961 C C . LEU A 1 121 ? -16.488 -1.037 6.352 1.00 93.50 121 LEU A C 1
ATOM 963 O O . LEU A 1 121 ? -17.619 -0.732 5.969 1.00 93.50 121 LEU A O 1
ATOM 967 N N . TYR A 1 122 ? -16.225 -2.162 7.003 1.00 90.56 122 TYR A N 1
ATOM 968 C CA . TYR A 1 122 ? -17.209 -3.167 7.391 1.00 90.56 122 TYR A CA 1
ATOM 969 C C . TYR A 1 122 ? -17.126 -3.416 8.898 1.00 90.56 122 TYR A C 1
ATOM 971 O O . TYR A 1 122 ? -16.030 -3.432 9.447 1.00 90.56 122 TYR A O 1
ATOM 979 N N . GLY A 1 123 ? -18.271 -3.562 9.575 1.00 86.50 123 GLY A N 1
ATOM 980 C CA . GLY A 1 123 ? -18.335 -3.836 11.023 1.00 86.50 123 GLY A CA 1
ATOM 981 C C . GLY A 1 123 ? -17.873 -2.688 11.937 1.00 86.50 123 GLY A C 1
ATOM 982 O O . GLY A 1 123 ? -17.910 -2.797 13.159 1.00 86.50 123 GLY A O 1
ATOM 983 N N . CYS A 1 124 ? -17.463 -1.554 11.369 1.00 86.44 124 CYS A N 1
ATOM 984 C CA . CYS A 1 124 ? -16.845 -0.466 12.115 1.00 86.44 124 CYS A CA 1
ATOM 985 C C . CYS A 1 124 ? -17.843 0.425 12.861 1.00 86.44 124 CYS A C 1
ATOM 987 O O . CYS A 1 124 ? -18.809 0.933 12.289 1.00 86.44 124 CYS A O 1
ATOM 989 N N . LYS A 1 125 ? -17.555 0.693 14.140 1.00 80.12 125 LYS A N 1
ATOM 990 C CA . LYS A 1 125 ? -18.300 1.645 14.974 1.00 80.12 125 LYS A CA 1
ATOM 991 C C . LYS A 1 125 ? -17.479 2.920 15.168 1.00 80.12 125 LYS A C 1
ATOM 993 O O . LYS A 1 125 ? -16.339 2.873 15.626 1.00 80.12 125 LYS A O 1
ATOM 998 N N . ASN A 1 126 ? -18.083 4.068 14.867 1.00 78.31 126 ASN A N 1
ATOM 999 C CA . ASN A 1 126 ? -17.506 5.369 15.205 1.00 78.31 126 ASN A CA 1
ATOM 1000 C C . ASN A 1 126 ? -17.574 5.557 16.726 1.00 78.31 126 ASN A C 1
ATOM 1002 O O . ASN A 1 126 ? -18.669 5.604 17.290 1.00 78.31 126 ASN A O 1
ATOM 1006 N N . LYS A 1 127 ? -16.416 5.659 17.388 1.00 70.94 127 LYS A N 1
ATOM 1007 C CA . LYS A 1 127 ? -16.327 5.783 18.856 1.00 70.94 127 LYS A CA 1
ATOM 1008 C C . LYS A 1 127 ? -16.659 7.193 19.364 1.00 70.94 127 LYS A C 1
ATOM 1010 O O . LYS A 1 127 ? -17.055 7.342 20.512 1.00 70.94 127 LYS A O 1
ATOM 1015 N N . LYS A 1 128 ? -16.546 8.219 18.507 1.00 70.38 128 LYS A N 1
ATOM 1016 C CA . LYS A 1 128 ? -16.859 9.632 18.811 1.00 70.38 128 LYS A CA 1
ATOM 1017 C C . LYS A 1 128 ? -17.796 10.248 17.762 1.00 70.38 128 LYS A C 1
ATOM 1019 O O . LYS A 1 128 ? -17.424 11.196 17.068 1.00 70.38 128 LYS A O 1
ATOM 1024 N N . LYS A 1 129 ? -19.000 9.677 17.615 1.00 57.84 129 LYS A N 1
ATOM 1025 C CA . LYS A 1 129 ? -19.996 10.089 16.600 1.00 57.84 129 LYS A CA 1
ATOM 1026 C C . LYS A 1 129 ? -20.324 11.585 16.624 1.00 57.84 129 LYS A C 1
ATOM 1028 O O . LYS A 1 129 ? -20.579 12.146 15.564 1.00 57.84 129 LYS A O 1
ATOM 1033 N N . ASP A 1 130 ? -20.249 12.218 17.791 1.00 59.47 130 ASP A N 1
ATOM 1034 C CA . ASP A 1 130 ? -20.685 13.606 17.976 1.00 59.47 130 ASP A CA 1
ATOM 1035 C C . ASP A 1 130 ? -19.641 14.647 17.538 1.00 59.47 130 ASP A C 1
ATOM 1037 O O . ASP A 1 130 ? -19.941 15.836 17.491 1.00 59.47 130 ASP A O 1
ATOM 1041 N N . THR A 1 131 ? -18.409 14.230 17.211 1.00 60.62 131 THR A N 1
ATOM 1042 C CA . THR A 1 131 ? -17.303 15.156 16.889 1.00 60.62 131 THR A CA 1
ATOM 1043 C C . THR A 1 131 ? -16.735 14.958 15.488 1.00 60.62 131 THR A C 1
ATOM 1045 O O . THR A 1 131 ? -16.391 15.933 14.825 1.00 60.62 131 THR A O 1
ATOM 1048 N N . VAL A 1 132 ? -16.623 13.711 15.018 1.00 67.94 132 VAL A N 1
ATOM 1049 C CA . VAL A 1 132 ? -16.087 13.398 13.685 1.00 67.94 132 VAL A CA 1
ATOM 1050 C C . VAL A 1 132 ? -16.833 12.199 13.111 1.00 67.94 132 VAL A C 1
ATOM 1052 O O . VAL A 1 132 ? -16.717 11.080 13.610 1.00 67.94 132 VAL A O 1
ATOM 1055 N N . ASN A 1 133 ? -17.578 12.418 12.026 1.00 75.25 133 ASN A N 1
ATOM 1056 C CA . ASN A 1 133 ? -18.253 11.338 11.317 1.00 75.25 133 ASN A CA 1
ATOM 1057 C C . ASN A 1 133 ? -17.329 10.750 10.240 1.00 75.25 133 ASN A C 1
ATOM 1059 O O . ASN A 1 133 ? -17.229 11.281 9.131 1.00 75.25 133 ASN A O 1
ATOM 1063 N N . ILE A 1 134 ? -16.635 9.657 10.571 1.00 82.88 134 ILE A N 1
ATOM 1064 C CA . ILE A 1 134 ? -15.874 8.882 9.586 1.00 82.88 134 ILE A CA 1
ATOM 1065 C C . ILE A 1 134 ? -16.881 8.136 8.713 1.00 82.88 134 ILE A C 1
ATOM 1067 O O . ILE A 1 134 ? -17.691 7.354 9.211 1.00 82.88 134 ILE A O 1
ATOM 1071 N N . LYS A 1 135 ? -16.845 8.406 7.406 1.00 87.50 135 LYS A N 1
ATOM 1072 C CA . LYS A 1 135 ? -17.704 7.733 6.430 1.00 87.50 135 LYS A CA 1
ATOM 1073 C C . LYS A 1 135 ? -17.287 6.270 6.288 1.00 87.50 135 LYS A C 1
ATOM 1075 O O . LYS A 1 135 ? -16.099 5.967 6.266 1.00 87.50 135 LYS A O 1
ATOM 1080 N N . ASN A 1 136 ? -18.263 5.384 6.082 1.00 88.12 136 ASN A N 1
ATOM 1081 C CA . ASN A 1 136 ? -17.997 3.968 5.799 1.00 88.12 136 ASN A CA 1
ATOM 1082 C C . ASN A 1 136 ? -17.260 3.754 4.472 1.00 88.12 136 ASN A C 1
ATOM 1084 O O . ASN A 1 136 ? -16.741 2.676 4.231 1.00 88.12 136 ASN A O 1
ATOM 1088 N N . TYR A 1 137 ? -17.208 4.761 3.607 1.00 91.19 137 TYR A N 1
ATOM 1089 C CA . TYR A 1 137 ? -16.372 4.756 2.422 1.00 91.19 137 TYR A CA 1
ATOM 1090 C C . TYR A 1 137 ? -15.855 6.165 2.158 1.00 91.19 137 TYR A C 1
ATOM 1092 O O . TYR A 1 137 ? -16.535 7.161 2.429 1.00 91.19 137 TYR A O 1
ATOM 1100 N N . ASN A 1 138 ? -14.653 6.261 1.607 1.00 91.12 138 ASN A N 1
ATOM 1101 C CA . ASN A 1 138 ? -14.140 7.518 1.084 1.00 91.12 138 ASN A CA 1
ATOM 1102 C C . ASN A 1 138 ? -13.173 7.258 -0.064 1.00 91.12 138 ASN A C 1
ATOM 1104 O O . ASN A 1 138 ? -12.590 6.180 -0.174 1.00 91.12 138 ASN A O 1
ATOM 1108 N N . VAL A 1 139 ? -12.996 8.273 -0.897 1.00 91.56 139 VAL A N 1
ATOM 1109 C CA . VAL A 1 139 ? -12.179 8.215 -2.099 1.00 91.56 139 VAL A CA 1
ATOM 1110 C C . VAL A 1 139 ? -11.307 9.462 -2.161 1.00 91.56 139 VAL A C 1
ATOM 1112 O O . VAL A 1 139 ? -11.779 10.573 -1.926 1.00 91.56 139 VAL A O 1
ATOM 1115 N N . ILE A 1 140 ? -10.030 9.276 -2.479 1.00 90.19 140 ILE A N 1
ATOM 1116 C CA . ILE A 1 140 ? -9.092 10.350 -2.790 1.00 90.19 140 ILE A CA 1
ATOM 1117 C C . ILE A 1 140 ? -8.589 10.179 -4.219 1.00 90.19 140 ILE A C 1
ATOM 1119 O O . ILE A 1 140 ? -8.365 9.062 -4.686 1.00 90.19 140 ILE A O 1
ATOM 1123 N N . GLY A 1 141 ? -8.412 11.298 -4.910 1.00 89.81 141 GLY A N 1
ATOM 1124 C CA . GLY A 1 141 ? -7.917 11.333 -6.278 1.00 89.81 141 GLY A CA 1
ATOM 1125 C C . GLY A 1 141 ? -6.626 12.129 -6.388 1.00 89.81 141 GLY A C 1
ATOM 1126 O O . GLY A 1 141 ? -6.357 13.018 -5.579 1.00 89.81 141 GLY A O 1
ATOM 1127 N N . ASP A 1 142 ? -5.841 11.820 -7.407 1.00 89.81 142 ASP A N 1
ATOM 1128 C CA . ASP A 1 142 ? -4.734 12.645 -7.872 1.00 89.81 142 ASP A CA 1
ATOM 1129 C C . ASP A 1 142 ? -4.706 12.627 -9.404 1.00 89.81 142 ASP A C 1
ATOM 1131 O O . ASP A 1 142 ? -5.147 11.659 -10.028 1.00 89.81 142 ASP A O 1
ATOM 1135 N N . VAL A 1 143 ? -4.188 13.688 -10.012 1.00 87.50 143 VAL A N 1
ATOM 1136 C CA . VAL A 1 143 ? -4.073 13.815 -11.466 1.00 87.50 143 VAL A CA 1
ATOM 1137 C C . VAL A 1 143 ? -2.607 13.997 -11.818 1.00 87.50 143 VAL A C 1
ATOM 1139 O O . VAL A 1 143 ? -1.898 14.811 -11.231 1.00 87.50 143 VAL A O 1
ATOM 1142 N N . LEU A 1 144 ? -2.139 13.213 -12.779 1.00 87.56 144 LEU A N 1
ATOM 1143 C CA . LEU A 1 144 ? -0.749 13.179 -13.193 1.00 87.56 144 LEU A CA 1
ATOM 1144 C C . LEU A 1 144 ? -0.649 13.457 -14.690 1.00 87.56 144 LEU A C 1
ATOM 1146 O O . LEU A 1 144 ? -1.290 12.773 -15.479 1.00 87.56 144 LEU A O 1
ATOM 1150 N N . PHE A 1 145 ? 0.202 14.406 -15.066 1.00 85.94 145 PHE A N 1
ATOM 1151 C CA . PHE A 1 145 ? 0.624 14.618 -16.447 1.00 85.94 145 PHE A CA 1
ATOM 1152 C C . PHE A 1 145 ? 2.061 14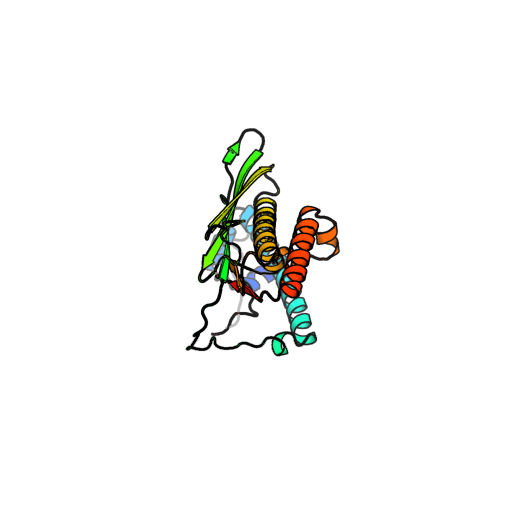.112 -16.628 1.00 85.94 145 PHE A C 1
ATOM 1154 O O . PHE A 1 145 ? 2.906 14.368 -15.764 1.00 85.94 145 PHE A O 1
ATOM 1161 N N . TYR A 1 146 ? 2.338 13.356 -17.690 1.00 80.94 146 TYR A N 1
ATOM 1162 C CA . TYR A 1 146 ? 3.648 12.739 -17.927 1.00 80.94 146 TYR A CA 1
ATOM 1163 C C . TYR A 1 146 ? 3.931 12.472 -19.412 1.00 80.94 146 TYR A C 1
ATOM 1165 O O . TYR A 1 146 ? 3.013 12.350 -20.219 1.00 80.94 146 TYR A O 1
ATOM 1173 N N . ASP A 1 147 ? 5.215 12.338 -19.748 1.00 78.75 147 ASP A N 1
ATOM 1174 C CA . ASP A 1 147 ? 5.705 12.023 -21.096 1.00 78.75 147 ASP A CA 1
ATOM 1175 C C . ASP A 1 147 ? 5.875 10.496 -21.316 1.00 78.75 147 ASP A C 1
ATOM 1177 O O . ASP A 1 147 ? 5.900 9.708 -20.362 1.00 78.75 147 ASP A O 1
ATOM 1181 N N . VAL A 1 148 ? 5.946 10.070 -22.579 1.00 66.25 148 VAL A N 1
ATOM 1182 C CA . VAL A 1 148 ? 5.644 8.726 -23.105 1.00 66.25 148 VAL A CA 1
ATOM 1183 C C . VAL A 1 148 ? 6.567 7.609 -22.581 1.00 66.25 148 VAL A C 1
ATOM 1185 O O . VAL A 1 148 ? 6.139 6.457 -22.498 1.00 66.25 148 VAL A O 1
ATOM 1188 N N . GLU A 1 149 ? 7.803 7.905 -22.171 1.00 58.81 149 GLU A N 1
ATOM 1189 C CA . GLU A 1 149 ? 8.830 6.867 -21.953 1.00 58.81 149 GLU A CA 1
ATOM 1190 C C . GLU A 1 149 ? 8.755 6.110 -20.606 1.00 58.81 149 GLU A C 1
ATOM 1192 O O . GLU A 1 149 ? 9.357 5.045 -20.471 1.00 58.81 149 GLU A O 1
ATOM 1197 N N . GLU A 1 150 ? 7.967 6.560 -19.617 1.00 59.44 150 GLU A N 1
ATOM 1198 C CA . GLU A 1 150 ? 7.886 5.915 -18.283 1.00 59.44 150 GLU A CA 1
ATOM 1199 C C . GLU A 1 150 ? 6.449 5.573 -17.816 1.00 59.44 150 GLU A C 1
ATOM 1201 O O . GLU A 1 150 ? 6.188 5.371 -16.626 1.00 59.44 150 GLU A O 1
ATOM 1206 N N . LEU A 1 151 ? 5.509 5.463 -18.762 1.00 63.19 151 LEU A N 1
ATOM 1207 C CA . LEU A 1 151 ? 4.049 5.415 -18.565 1.00 63.19 151 LEU A CA 1
ATOM 1208 C C . LEU A 1 151 ? 3.548 4.586 -17.367 1.00 63.19 151 LEU A C 1
ATOM 1210 O O . LEU A 1 151 ? 2.959 5.096 -16.412 1.00 63.19 151 LEU A O 1
ATOM 1214 N N . LYS A 1 152 ? 3.775 3.269 -17.417 1.00 63.53 152 LYS A N 1
ATOM 1215 C CA . LYS A 1 152 ? 3.152 2.320 -16.481 1.00 63.53 152 LYS A CA 1
ATOM 1216 C C . LYS A 1 152 ? 3.795 2.386 -15.106 1.00 63.53 152 LYS A C 1
ATOM 1218 O O . LYS A 1 152 ? 3.152 2.116 -14.090 1.00 63.53 152 LYS A O 1
ATOM 1223 N N . ASP A 1 153 ? 5.070 2.759 -15.059 1.00 77.25 153 ASP A N 1
ATOM 1224 C CA . ASP A 1 153 ? 5.832 2.704 -13.827 1.00 77.25 153 ASP A CA 1
ATOM 1225 C C . ASP A 1 153 ? 5.485 3.846 -12.877 1.00 77.25 153 ASP A C 1
ATOM 1227 O O . ASP A 1 153 ? 5.441 3.623 -11.659 1.00 77.25 153 ASP A O 1
ATOM 1231 N N . ILE A 1 154 ? 5.176 5.026 -13.416 1.00 84.88 154 ILE A N 1
ATOM 1232 C CA . ILE A 1 154 ? 4.819 6.210 -12.630 1.00 84.88 154 ILE A CA 1
ATOM 1233 C C . ILE A 1 154 ? 3.423 6.069 -12.043 1.00 84.88 154 ILE A C 1
ATOM 1235 O O . ILE A 1 154 ? 3.264 6.200 -10.827 1.00 84.88 154 ILE A O 1
ATOM 1239 N N . VAL A 1 155 ? 2.437 5.770 -12.892 1.00 87.69 155 VAL A N 1
ATOM 1240 C CA . VAL A 1 155 ? 1.027 5.680 -12.496 1.00 87.69 155 VAL A CA 1
ATOM 1241 C C . VAL A 1 155 ? 0.847 4.595 -11.433 1.00 87.69 155 VAL A C 1
ATOM 1243 O O . VAL A 1 155 ? 0.309 4.879 -10.365 1.00 87.69 155 VAL A O 1
ATOM 1246 N N . TYR A 1 156 ? 1.432 3.407 -11.637 1.00 88.50 156 TYR A N 1
ATOM 1247 C CA . TYR A 1 156 ? 1.421 2.327 -10.641 1.00 88.50 156 TYR A CA 1
ATOM 1248 C C . TYR A 1 156 ? 2.016 2.754 -9.294 1.00 88.50 156 TYR A C 1
ATOM 1250 O O . TYR A 1 156 ? 1.424 2.553 -8.235 1.00 88.50 156 TYR A O 1
ATOM 1258 N N . THR A 1 157 ? 3.214 3.350 -9.318 1.00 90.31 157 THR A N 1
ATOM 1259 C CA . THR A 1 157 ? 3.914 3.759 -8.089 1.00 90.31 157 THR A CA 1
ATOM 1260 C C . THR A 1 157 ? 3.096 4.795 -7.327 1.00 90.31 157 THR A C 1
ATOM 1262 O O . THR A 1 157 ? 2.998 4.744 -6.101 1.00 90.31 157 THR A O 1
ATOM 1265 N N . LYS A 1 158 ? 2.477 5.727 -8.054 1.00 91.69 158 LYS A N 1
ATOM 1266 C CA . LYS A 1 158 ? 1.633 6.770 -7.485 1.00 91.69 158 LYS A CA 1
ATOM 1267 C C . LYS A 1 158 ? 0.339 6.199 -6.897 1.00 91.69 158 LYS A C 1
ATOM 1269 O O . LYS A 1 158 ? -0.015 6.595 -5.789 1.00 91.69 158 LYS A O 1
ATOM 1274 N N . ALA A 1 159 ? -0.298 5.243 -7.570 1.00 93.69 159 ALA A N 1
ATOM 1275 C CA . ALA A 1 159 ? -1.469 4.527 -7.069 1.00 93.69 159 ALA A CA 1
ATOM 1276 C C . ALA A 1 159 ? -1.174 3.823 -5.737 1.00 93.69 159 ALA A C 1
ATOM 1278 O O . ALA A 1 159 ? -1.845 4.082 -4.738 1.00 93.69 159 ALA A O 1
ATOM 1279 N N . LYS A 1 160 ? -0.067 3.072 -5.657 1.00 95.06 160 LYS A N 1
ATOM 1280 C CA . LYS A 1 160 ? 0.368 2.441 -4.400 1.00 95.06 160 LYS A CA 1
ATOM 1281 C C . LYS A 1 160 ? 0.686 3.451 -3.293 1.00 95.06 160 LYS A C 1
ATOM 1283 O O . LYS A 1 160 ? 0.386 3.189 -2.131 1.00 95.06 160 LYS A O 1
ATOM 1288 N N . ILE A 1 161 ? 1.228 4.630 -3.615 1.00 95.19 161 ILE A N 1
ATOM 1289 C CA . ILE A 1 161 ? 1.397 5.713 -2.626 1.00 95.19 161 ILE A CA 1
ATOM 1290 C C . ILE A 1 161 ? 0.038 6.218 -2.118 1.00 95.19 161 ILE A C 1
ATOM 1292 O O . ILE A 1 161 ? -0.096 6.459 -0.918 1.00 95.19 161 ILE A O 1
ATOM 1296 N N . LEU A 1 162 ? -0.960 6.393 -2.991 1.00 95.56 162 LEU A N 1
ATOM 1297 C CA . LEU A 1 162 ? -2.301 6.823 -2.578 1.00 95.56 162 LEU A CA 1
ATOM 1298 C C . LEU A 1 162 ? -2.973 5.784 -1.673 1.00 95.56 162 LEU A C 1
ATOM 1300 O O . LEU A 1 162 ? -3.487 6.166 -0.625 1.00 95.56 162 LEU A O 1
ATOM 1304 N N . GLU A 1 163 ? -2.875 4.490 -1.986 1.00 97.44 163 GLU A N 1
ATOM 1305 C CA . GLU A 1 163 ? -3.343 3.420 -1.088 1.00 97.44 163 GLU A CA 1
ATOM 1306 C C . GLU A 1 163 ? -2.695 3.529 0.301 1.00 97.44 163 GLU A C 1
ATOM 1308 O O . GLU A 1 163 ? -3.378 3.448 1.322 1.00 97.44 163 GLU A O 1
ATOM 1313 N N . LYS A 1 164 ? -1.375 3.772 0.372 1.00 97.00 164 LYS A N 1
ATOM 1314 C CA . LYS A 1 164 ? -0.681 3.936 1.662 1.00 97.00 164 LYS A CA 1
ATOM 1315 C C . LYS A 1 164 ? -1.101 5.209 2.395 1.00 97.00 164 LYS A C 1
ATOM 1317 O O . LYS A 1 164 ? -1.156 5.197 3.621 1.00 97.00 164 LYS A O 1
ATOM 1322 N N . LYS A 1 165 ? -1.428 6.294 1.688 1.00 96.62 165 LYS A N 1
ATOM 1323 C CA . LYS A 1 165 ? -2.003 7.500 2.308 1.00 96.62 165 LYS A CA 1
ATOM 1324 C C . LYS A 1 165 ? -3.360 7.207 2.935 1.00 96.62 165 LYS A C 1
ATOM 1326 O O . LYS A 1 165 ? -3.553 7.543 4.098 1.00 96.62 165 LYS A O 1
ATOM 1331 N N . VAL A 1 166 ? -4.249 6.541 2.196 1.00 97.12 166 VAL A N 1
ATOM 1332 C CA . VAL A 1 166 ? -5.562 6.118 2.704 1.00 97.12 166 VAL A CA 1
ATOM 1333 C C . VAL A 1 166 ? -5.402 5.249 3.951 1.00 97.12 166 VAL A C 1
ATOM 1335 O O . VAL A 1 166 ? -6.013 5.529 4.981 1.00 97.12 166 VAL A O 1
ATOM 1338 N N . ALA A 1 167 ? -4.516 4.253 3.893 1.00 97.75 167 ALA A N 1
ATOM 1339 C CA . ALA A 1 167 ? -4.223 3.387 5.029 1.00 97.75 167 ALA A CA 1
ATOM 1340 C C . ALA A 1 167 ? -3.737 4.181 6.246 1.00 97.75 167 ALA A C 1
ATOM 1342 O O . ALA A 1 167 ? -4.249 3.997 7.344 1.00 97.75 167 ALA A O 1
ATOM 1343 N N . GLN A 1 168 ? -2.782 5.097 6.061 1.00 97.50 168 GLN A N 1
ATOM 1344 C CA . GLN A 1 168 ? -2.270 5.928 7.152 1.00 97.50 168 GLN A CA 1
ATOM 1345 C C . GLN A 1 168 ? -3.361 6.791 7.785 1.00 97.50 168 GLN A C 1
ATOM 1347 O O . GLN A 1 168 ? -3.380 6.893 9.005 1.00 97.50 168 GLN A O 1
ATOM 1352 N N . THR A 1 169 ? -4.286 7.352 7.001 1.00 95.94 169 THR A N 1
ATOM 1353 C CA . THR A 1 169 ? -5.433 8.099 7.538 1.00 95.94 169 THR A CA 1
ATOM 1354 C C . THR A 1 169 ? -6.326 7.217 8.411 1.00 95.94 169 THR A C 1
ATOM 1356 O O . THR A 1 169 ? -6.703 7.624 9.505 1.00 95.94 169 THR A O 1
ATOM 1359 N N . LEU A 1 170 ? -6.636 5.994 7.972 1.00 96.00 170 LEU A N 1
ATOM 1360 C CA . LEU A 1 170 ? -7.443 5.058 8.762 1.00 96.00 170 LEU A CA 1
ATOM 1361 C C . LEU A 1 170 ? -6.730 4.604 10.043 1.00 96.00 170 LEU A C 1
ATOM 1363 O O . LEU A 1 170 ? -7.355 4.515 11.100 1.00 96.00 170 LEU A O 1
ATOM 1367 N N . ILE A 1 171 ? -5.418 4.373 9.971 1.00 97.31 171 ILE A N 1
ATOM 1368 C CA . ILE A 1 171 ? -4.603 4.035 11.142 1.00 97.31 171 ILE A CA 1
ATOM 1369 C C . ILE A 1 171 ? -4.563 5.208 12.132 1.00 97.31 171 ILE A C 1
ATOM 1371 O O . ILE A 1 171 ? -4.734 5.001 13.331 1.00 97.31 171 ILE A O 1
ATOM 1375 N N . ASP A 1 172 ? -4.388 6.437 11.643 1.00 96.00 172 ASP A N 1
ATOM 1376 C CA . ASP A 1 172 ? -4.389 7.639 12.482 1.00 96.00 172 ASP A CA 1
ATOM 1377 C C . ASP A 1 172 ? -5.740 7.825 13.180 1.00 96.00 172 ASP A C 1
ATOM 1379 O O . ASP A 1 172 ? -5.778 8.121 14.374 1.00 96.00 172 ASP A O 1
ATOM 1383 N N . ASN A 1 173 ? -6.848 7.548 12.486 1.00 93.69 173 ASN A N 1
ATOM 1384 C CA . ASN A 1 173 ? -8.179 7.553 13.090 1.00 93.69 173 ASN A CA 1
ATOM 1385 C C . ASN A 1 173 ? -8.304 6.529 14.232 1.00 93.69 173 ASN A C 1
ATOM 1387 O O . ASN A 1 173 ? -8.935 6.835 15.247 1.00 93.69 173 ASN A O 1
ATOM 1391 N N . LYS A 1 174 ? -7.689 5.341 14.118 1.00 93.94 174 LYS A N 1
ATOM 1392 C CA . LYS A 1 174 ? -7.632 4.381 15.235 1.00 93.94 174 LYS A CA 1
ATOM 1393 C C . LYS A 1 174 ? -6.795 4.909 16.393 1.00 93.94 174 LYS A C 1
ATOM 1395 O O . LYS A 1 174 ? -7.252 4.885 17.532 1.00 93.94 174 LYS A O 1
ATOM 1400 N N . LEU A 1 175 ? -5.596 5.418 16.113 1.00 94.62 175 LEU A N 1
ATOM 1401 C CA . LEU A 1 175 ? -4.696 5.963 17.137 1.00 94.62 175 LEU A CA 1
ATOM 1402 C C . LEU A 1 175 ? -5.327 7.132 17.910 1.00 94.62 175 LEU A C 1
ATOM 1404 O O . LEU A 1 175 ? -5.067 7.298 19.097 1.00 94.62 175 LEU A O 1
ATOM 1408 N N . GLN A 1 176 ? -6.196 7.909 17.264 1.00 93.00 176 GLN A N 1
ATOM 1409 C CA . GLN A 1 176 ? -6.959 9.002 17.881 1.00 93.00 176 GLN A CA 1
ATOM 1410 C C . GLN A 1 176 ? -8.240 8.538 18.604 1.00 93.00 176 GLN A C 1
ATOM 1412 O O . GLN A 1 176 ? -8.969 9.356 19.180 1.00 93.00 176 GLN A O 1
ATOM 1417 N N . GLY A 1 177 ? -8.543 7.238 18.575 1.00 90.44 177 GLY A N 1
ATOM 1418 C CA . GLY A 1 177 ? -9.744 6.655 19.172 1.00 90.44 177 GLY A CA 1
ATOM 1419 C C . GLY A 1 177 ? -11.040 7.036 18.452 1.00 90.44 177 GLY A C 1
ATOM 1420 O O . GLY A 1 177 ? -12.095 7.054 19.080 1.00 90.44 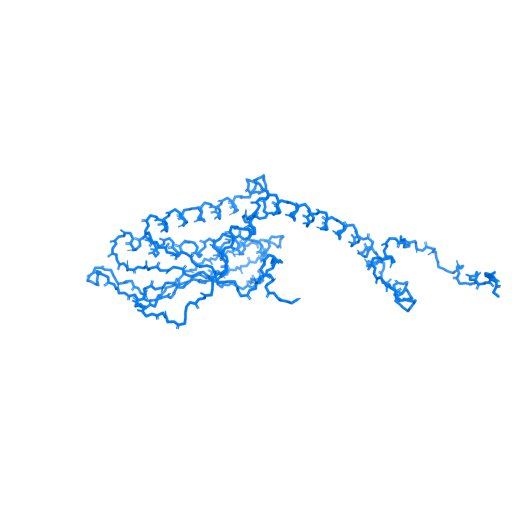177 GLY A O 1
ATOM 1421 N N . LEU A 1 178 ? -10.974 7.386 17.164 1.00 90.75 178 LEU A N 1
ATOM 1422 C CA . LEU A 1 178 ? -12.142 7.722 16.340 1.00 90.75 178 LEU A CA 1
ATOM 1423 C C . LEU A 1 178 ? -12.776 6.475 15.710 1.00 90.75 178 LEU A C 1
ATOM 1425 O O . LEU A 1 178 ? -13.995 6.422 15.535 1.00 90.75 178 LEU A O 1
ATOM 1429 N N . LEU A 1 179 ? -11.950 5.474 15.406 1.00 90.25 179 LEU A N 1
ATOM 1430 C CA . LEU A 1 179 ? -12.318 4.238 14.722 1.00 90.25 179 LEU A CA 1
ATOM 1431 C C . LEU A 1 179 ? -11.747 3.030 15.472 1.00 90.25 179 LEU A C 1
ATOM 1433 O O . LEU A 1 179 ? -10.626 3.099 15.967 1.00 90.25 179 LEU A O 1
ATOM 1437 N N . ASP A 1 180 ? -12.478 1.919 15.529 1.00 89.25 180 ASP A N 1
ATOM 1438 C CA . ASP A 1 180 ? -12.009 0.688 16.183 1.00 89.25 180 ASP A CA 1
ATOM 1439 C C . ASP A 1 180 ? -11.419 -0.331 15.205 1.00 89.25 180 ASP A C 1
ATOM 1441 O O . ASP A 1 180 ? -11.835 -1.471 15.169 1.00 89.25 180 ASP A O 1
ATOM 1445 N N . LEU A 1 181 ? -10.509 0.104 14.336 1.00 92.94 181 LEU A N 1
ATOM 1446 C CA . LEU A 1 181 ? -10.071 -0.680 13.178 1.00 92.94 181 LEU A CA 1
ATOM 1447 C C . LEU A 1 181 ? -9.204 -1.888 13.547 1.00 92.94 181 LEU A C 1
ATOM 1449 O O . LEU A 1 181 ? -8.095 -1.704 14.026 1.00 92.94 181 LEU A O 1
ATOM 1453 N N . ASP A 1 182 ? -9.618 -3.112 13.251 1.00 93.12 182 ASP A N 1
ATOM 1454 C CA . ASP A 1 182 ? -8.835 -4.319 13.561 1.00 93.12 182 ASP A CA 1
ATOM 1455 C C . ASP A 1 182 ? -7.922 -4.717 12.402 1.00 93.12 182 ASP A C 1
ATOM 1457 O O . ASP A 1 182 ? -6.727 -4.985 12.584 1.00 93.12 182 ASP A O 1
ATOM 1461 N N . PHE A 1 183 ? -8.477 -4.679 11.190 1.00 94.81 183 PHE A N 1
ATOM 1462 C CA . PHE A 1 183 ? -7.814 -5.143 9.979 1.00 94.81 183 PHE A CA 1
ATOM 1463 C C . PHE A 1 183 ? -7.804 -4.083 8.887 1.00 94.81 183 PHE A C 1
ATOM 1465 O O . PHE A 1 183 ? -8.789 -3.380 8.656 1.00 94.81 183 PHE A O 1
ATOM 1472 N N . LEU A 1 184 ? -6.695 -4.034 8.153 1.00 97.38 184 LEU A N 1
ATOM 1473 C CA . LEU A 1 184 ? -6.608 -3.343 6.874 1.00 97.38 184 LEU A CA 1
ATOM 1474 C C . LEU A 1 184 ? -6.239 -4.324 5.773 1.00 97.38 184 LEU A C 1
ATOM 1476 O O . LEU A 1 184 ? -5.163 -4.918 5.796 1.00 97.38 184 LEU A O 1
ATOM 1480 N N . VAL A 1 185 ? -7.125 -4.444 4.796 1.00 97.06 185 VAL A N 1
ATOM 1481 C CA . VAL A 1 185 ? -6.999 -5.320 3.639 1.00 97.06 185 VAL A CA 1
ATOM 1482 C C . VAL A 1 185 ? -6.616 -4.479 2.425 1.00 97.06 185 VAL A C 1
ATOM 1484 O O . VAL A 1 185 ? -7.299 -3.514 2.097 1.00 97.06 185 VAL A O 1
ATOM 1487 N N . PHE A 1 186 ? -5.530 -4.840 1.751 1.00 96.50 186 PHE A N 1
ATOM 1488 C CA . PHE A 1 186 ? -5.100 -4.240 0.489 1.00 96.50 186 PHE A CA 1
ATOM 1489 C C . PHE A 1 186 ? -5.408 -5.187 -0.672 1.00 96.50 186 PHE A C 1
ATOM 1491 O O . PHE A 1 186 ? -5.086 -6.375 -0.581 1.00 96.50 186 PHE A O 1
ATOM 1498 N N . ASP A 1 187 ? -5.955 -4.670 -1.777 1.00 92.38 187 ASP A N 1
ATOM 1499 C CA . ASP A 1 187 ? -5.930 -5.391 -3.056 1.00 92.38 187 ASP A CA 1
ATOM 1500 C C . ASP A 1 187 ? -4.505 -5.343 -3.636 1.00 92.38 187 ASP A C 1
ATOM 1502 O O . ASP A 1 187 ? -3.988 -4.308 -4.079 1.00 92.38 187 ASP A O 1
ATOM 1506 N N . GLY A 1 188 ? -3.814 -6.475 -3.553 1.00 89.75 188 GLY A N 1
ATOM 1507 C CA . GLY A 1 188 ? -2.400 -6.603 -3.870 1.00 89.75 188 GLY A CA 1
ATOM 1508 C C . GLY A 1 188 ? -1.501 -6.734 -2.641 1.00 89.75 188 GLY A C 1
ATOM 1509 O O . GLY A 1 188 ? -1.904 -7.100 -1.536 1.00 89.75 188 GLY A O 1
ATOM 1510 N N . GLU A 1 189 ? -0.217 -6.479 -2.854 1.00 87.94 189 GLU A N 1
ATOM 1511 C CA . GLU A 1 189 ? 0.816 -6.700 -1.856 1.00 87.94 189 GLU A CA 1
ATOM 1512 C C . GLU A 1 189 ? 0.922 -5.568 -0.810 1.00 87.94 189 GLU A C 1
ATOM 1514 O O . GLU A 1 189 ? 0.828 -4.372 -1.109 1.00 87.94 189 GLU A O 1
ATOM 1519 N N . ILE A 1 190 ? 1.198 -5.932 0.451 1.00 91.06 190 ILE A N 1
ATOM 1520 C CA . ILE A 1 190 ? 1.454 -4.950 1.521 1.00 91.06 190 ILE A CA 1
ATOM 1521 C C . ILE A 1 190 ? 2.737 -4.170 1.211 1.00 91.06 190 ILE A C 1
ATOM 1523 O O . ILE A 1 190 ? 2.740 -2.937 1.283 1.00 91.06 190 ILE A O 1
ATOM 1527 N N . ILE A 1 191 ? 3.800 -4.892 0.841 1.00 90.88 191 ILE A N 1
ATOM 1528 C CA . ILE A 1 191 ? 5.083 -4.345 0.395 1.00 90.88 191 ILE A CA 1
ATOM 1529 C C . ILE A 1 191 ? 5.148 -4.479 -1.129 1.00 90.88 191 ILE A C 1
ATOM 1531 O O . ILE A 1 191 ? 5.308 -5.601 -1.605 1.00 90.88 191 ILE A O 1
ATOM 1535 N N . PRO A 1 192 ? 5.066 -3.370 -1.888 1.00 87.50 192 PRO A N 1
ATOM 1536 C CA . PRO A 1 192 ? 5.081 -3.384 -3.348 1.00 87.50 192 PRO A CA 1
ATOM 1537 C C . PRO A 1 192 ? 6.226 -4.202 -3.948 1.00 87.50 192 PRO A C 1
ATOM 1539 O O . PRO A 1 192 ? 7.382 -4.025 -3.556 1.00 87.50 192 PRO A O 1
ATOM 1542 N N . TYR A 1 193 ? 5.949 -5.009 -4.974 1.00 81.19 193 TYR A N 1
ATOM 1543 C CA . TYR A 1 193 ? 6.961 -5.853 -5.631 1.00 81.19 193 TYR A CA 1
ATOM 1544 C C . TYR A 1 193 ? 8.170 -5.063 -6.145 1.00 81.19 193 TYR 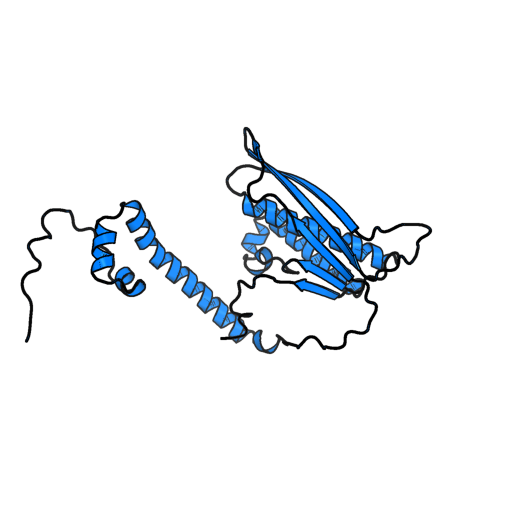A C 1
ATOM 1546 O O . TYR A 1 193 ? 9.309 -5.533 -6.107 1.00 81.19 193 TYR A O 1
ATOM 1554 N N . LYS A 1 194 ? 7.944 -3.816 -6.570 1.00 80.12 194 LYS A N 1
ATOM 1555 C CA . LYS A 1 194 ? 9.009 -2.896 -6.990 1.00 80.12 194 LYS A CA 1
ATOM 1556 C C . LYS A 1 194 ? 10.005 -2.577 -5.873 1.00 80.12 194 LYS A C 1
ATOM 1558 O O . LYS A 1 194 ? 11.149 -2.257 -6.172 1.00 80.12 194 LYS A O 1
ATOM 1563 N N . LEU A 1 195 ? 9.603 -2.660 -4.608 1.00 84.75 195 LEU A N 1
ATOM 1564 C CA . LEU A 1 195 ? 10.510 -2.487 -3.473 1.00 84.75 195 LEU A CA 1
ATOM 1565 C C . LEU A 1 195 ? 11.275 -3.769 -3.135 1.00 84.75 195 LEU A C 1
ATOM 1567 O O . LEU A 1 195 ? 12.404 -3.676 -2.650 1.00 84.75 195 LEU A O 1
ATOM 1571 N N . LEU A 1 196 ? 10.674 -4.932 -3.409 1.00 77.62 196 LEU A N 1
ATOM 1572 C CA . LEU A 1 196 ? 11.247 -6.250 -3.128 1.00 77.62 196 LEU A CA 1
ATOM 1573 C C . LEU A 1 196 ? 12.331 -6.646 -4.138 1.00 77.62 196 LEU A C 1
ATOM 1575 O O . LEU A 1 196 ? 13.364 -7.181 -3.748 1.00 77.62 196 LEU A O 1
ATOM 1579 N N . TYR A 1 197 ? 12.128 -6.358 -5.428 1.00 72.38 197 TYR A N 1
ATOM 1580 C CA . TYR A 1 197 ? 12.997 -6.863 -6.503 1.00 72.38 197 TYR A CA 1
ATOM 1581 C C . TYR A 1 197 ? 13.945 -5.827 -7.122 1.00 72.38 197 TYR A C 1
ATOM 1583 O O . TYR A 1 197 ? 14.703 -6.156 -8.038 1.00 72.38 197 TYR A O 1
ATOM 1591 N N . LYS A 1 198 ? 13.942 -4.571 -6.653 1.00 75.94 198 LYS A N 1
ATOM 1592 C CA . LYS A 1 198 ? 14.928 -3.565 -7.087 1.00 75.94 198 LYS A CA 1
ATOM 1593 C C . LYS A 1 198 ? 16.099 -3.492 -6.111 1.00 75.94 198 LYS A C 1
ATOM 1595 O O . LYS A 1 198 ? 15.922 -3.466 -4.896 1.00 75.94 198 LYS A O 1
ATOM 1600 N N . THR A 1 199 ? 17.313 -3.408 -6.660 1.00 73.75 199 THR A N 1
ATOM 1601 C CA . THR A 1 199 ? 18.535 -3.268 -5.856 1.00 73.75 199 THR A CA 1
ATOM 1602 C C . THR A 1 199 ? 18.505 -1.968 -5.039 1.00 73.75 199 THR A C 1
ATOM 1604 O O . THR A 1 199 ? 17.920 -0.980 -5.495 1.00 73.75 199 THR A O 1
ATOM 1607 N N . PRO A 1 200 ? 19.176 -1.903 -3.872 1.00 74.50 200 PRO A N 1
ATOM 1608 C CA . PRO A 1 200 ? 19.254 -0.674 -3.078 1.00 74.50 200 PRO A CA 1
ATOM 1609 C C . PRO A 1 200 ? 19.734 0.538 -3.890 1.00 74.50 200 PRO A C 1
ATOM 1611 O O . PRO A 1 200 ? 19.144 1.611 -3.809 1.00 74.50 200 PRO A O 1
ATOM 1614 N N . LYS A 1 201 ? 20.729 0.345 -4.771 1.00 72.19 201 LYS A N 1
ATOM 1615 C CA . LYS A 1 201 ? 21.215 1.392 -5.687 1.00 72.19 201 LYS A CA 1
ATOM 1616 C C . LYS A 1 201 ?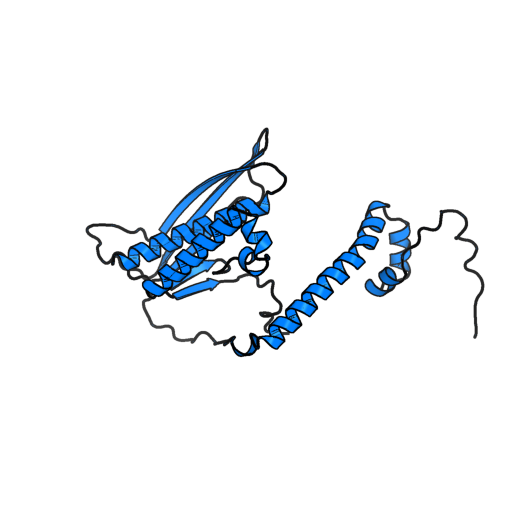 20.132 1.869 -6.664 1.00 72.19 201 LYS A C 1
ATOM 1618 O O . LYS A 1 201 ? 20.032 3.063 -6.927 1.00 72.19 201 LYS A O 1
ATOM 1623 N N . ALA A 1 202 ? 19.312 0.961 -7.198 1.00 73.00 202 ALA A N 1
ATOM 1624 C CA . ALA A 1 202 ? 18.208 1.321 -8.087 1.00 73.00 202 ALA A CA 1
ATOM 1625 C C . ALA A 1 202 ? 17.088 2.066 -7.344 1.00 73.00 202 ALA A C 1
ATOM 1627 O O . ALA A 1 202 ? 16.505 2.994 -7.903 1.00 73.00 202 ALA A O 1
ATOM 1628 N N . LYS A 1 203 ? 16.821 1.710 -6.081 1.00 74.69 203 LYS A N 1
ATOM 1629 C CA . LYS A 1 203 ? 15.876 2.439 -5.224 1.00 74.69 203 LYS A CA 1
ATOM 1630 C C . LYS A 1 203 ? 16.376 3.853 -4.924 1.00 74.69 203 LYS A C 1
ATOM 1632 O O . LYS A 1 203 ? 15.644 4.809 -5.147 1.00 74.69 203 LYS A O 1
ATOM 1637 N N . GLN A 1 204 ? 17.649 4.004 -4.551 1.00 74.25 204 GLN A N 1
ATOM 1638 C CA . GLN A 1 204 ? 18.267 5.309 -4.280 1.00 74.25 204 GLN A CA 1
ATOM 1639 C C . GLN A 1 204 ? 18.293 6.240 -5.499 1.00 74.25 204 GLN A C 1
ATOM 1641 O O . GLN A 1 204 ? 18.182 7.448 -5.345 1.00 74.25 204 GLN A O 1
ATOM 1646 N N . ARG A 1 205 ? 18.382 5.712 -6.721 1.00 79.62 205 ARG A N 1
ATOM 1647 C CA . ARG A 1 205 ? 18.340 6.541 -7.938 1.00 79.62 205 ARG A CA 1
ATOM 1648 C C . ARG A 1 205 ? 16.935 6.996 -8.334 1.00 79.62 205 ARG A C 1
ATOM 1650 O O . ARG A 1 205 ? 16.805 7.861 -9.190 1.00 79.62 205 ARG A O 1
ATOM 1657 N N . SER A 1 206 ? 15.885 6.433 -7.735 1.00 83.00 206 SER A N 1
ATOM 1658 C CA . SER A 1 206 ? 14.501 6.768 -8.065 1.00 83.00 206 SER A CA 1
ATOM 1659 C C . SER A 1 206 ? 13.804 7.422 -6.879 1.00 83.00 206 SER A C 1
ATOM 1661 O O . SER A 1 206 ? 13.322 6.742 -5.975 1.00 83.00 206 SER A O 1
ATOM 1663 N N . HIS A 1 207 ? 13.657 8.748 -6.926 1.00 85.44 207 HIS A N 1
ATOM 1664 C CA . HIS A 1 207 ? 12.903 9.511 -5.923 1.00 85.44 207 HIS A CA 1
ATOM 1665 C C . HIS A 1 207 ? 11.482 8.949 -5.702 1.00 85.44 207 HIS A C 1
ATOM 1667 O O . HIS A 1 207 ? 10.969 8.924 -4.586 1.00 85.44 207 HIS A O 1
ATOM 1673 N N . ARG A 1 208 ? 10.850 8.418 -6.759 1.00 86.25 208 ARG A N 1
ATOM 1674 C CA . ARG A 1 208 ? 9.519 7.797 -6.674 1.00 86.25 208 ARG A CA 1
ATOM 1675 C C . ARG A 1 208 ? 9.533 6.503 -5.854 1.00 86.25 208 ARG A C 1
ATOM 1677 O O . ARG A 1 208 ? 8.638 6.305 -5.036 1.00 86.25 208 ARG A O 1
ATOM 1684 N N . LEU A 1 209 ? 10.536 5.642 -6.053 1.00 88.19 209 LEU A N 1
ATOM 1685 C CA . LEU A 1 209 ? 10.680 4.407 -5.274 1.00 88.19 209 LEU A CA 1
ATOM 1686 C C . LEU A 1 209 ? 11.056 4.695 -3.823 1.00 88.19 209 LEU A C 1
ATOM 1688 O O . LEU A 1 209 ? 10.503 4.049 -2.941 1.00 88.19 209 LEU A O 1
ATOM 1692 N N . GLN A 1 210 ? 11.916 5.687 -3.571 1.00 90.75 210 GLN A N 1
ATOM 1693 C CA . GLN A 1 210 ? 12.216 6.136 -2.207 1.00 90.75 210 GLN A CA 1
ATOM 1694 C C . GLN A 1 210 ? 10.949 6.600 -1.488 1.00 90.75 210 GLN A C 1
ATOM 1696 O O . GLN A 1 210 ? 10.675 6.172 -0.373 1.00 90.75 210 GLN A O 1
ATOM 1701 N N . LYS A 1 211 ? 10.125 7.416 -2.156 1.00 92.38 211 LYS A N 1
ATOM 1702 C CA . LYS A 1 211 ? 8.853 7.872 -1.596 1.00 92.38 211 LYS A CA 1
ATOM 1703 C C . LYS A 1 211 ? 7.912 6.699 -1.326 1.00 92.38 211 LYS A C 1
ATOM 1705 O O . LYS A 1 211 ? 7.304 6.629 -0.267 1.00 92.38 211 LYS A O 1
ATOM 1710 N N . LEU A 1 212 ? 7.804 5.742 -2.247 1.00 93.75 212 LEU A N 1
ATOM 1711 C CA . LEU A 1 212 ? 7.002 4.538 -2.015 1.00 93.75 212 LEU A CA 1
ATOM 1712 C C . LEU A 1 212 ? 7.514 3.728 -0.810 1.00 93.75 212 LEU A C 1
ATOM 1714 O O . LEU A 1 212 ? 6.705 3.256 -0.010 1.00 93.75 212 LEU A O 1
ATOM 1718 N N . GLU A 1 213 ? 8.831 3.584 -0.664 1.00 93.69 213 GLU A N 1
ATOM 1719 C CA . GLU A 1 213 ? 9.474 2.913 0.471 1.00 93.69 213 GLU A CA 1
ATOM 1720 C C . GLU A 1 213 ? 9.177 3.636 1.788 1.00 93.69 213 GLU A C 1
ATOM 1722 O O . GLU A 1 213 ? 8.715 3.000 2.733 1.00 93.69 213 GLU A O 1
ATOM 1727 N N . GLU A 1 214 ? 9.311 4.961 1.823 1.00 95.19 214 GLU A N 1
ATOM 1728 C CA . GLU A 1 214 ? 8.981 5.799 2.980 1.00 95.19 214 GLU A CA 1
ATOM 1729 C C . GLU A 1 214 ? 7.522 5.610 3.421 1.00 95.19 214 GLU A C 1
ATOM 1731 O O . GLU A 1 214 ? 7.250 5.300 4.584 1.00 95.19 214 GLU A O 1
ATOM 1736 N N . TYR A 1 215 ? 6.567 5.729 2.491 1.00 96.56 215 TYR A N 1
ATOM 1737 C CA . TYR A 1 215 ? 5.147 5.535 2.796 1.00 96.56 215 TYR A CA 1
ATOM 1738 C C . TYR A 1 215 ? 4.851 4.102 3.244 1.00 96.56 215 TYR A C 1
ATOM 1740 O O . TYR A 1 215 ? 4.037 3.901 4.148 1.00 96.56 215 TYR A O 1
ATOM 1748 N N . THR A 1 216 ? 5.511 3.106 2.656 1.00 96.25 216 THR A N 1
ATOM 1749 C CA . THR A 1 216 ? 5.347 1.699 3.045 1.00 96.25 216 THR A CA 1
ATOM 1750 C C . THR A 1 216 ? 5.849 1.476 4.470 1.00 96.25 216 THR A C 1
ATOM 1752 O O . THR A 1 216 ? 5.086 1.008 5.313 1.00 96.25 216 THR A O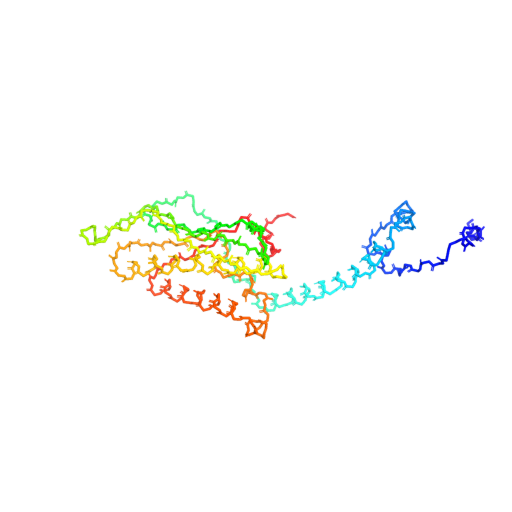 1
ATOM 1755 N N . LEU A 1 217 ? 7.081 1.887 4.781 1.00 95.94 217 LEU A N 1
ATOM 1756 C CA . LEU A 1 217 ? 7.677 1.750 6.114 1.00 95.94 217 LEU A CA 1
ATOM 1757 C C . LEU A 1 217 ? 6.872 2.496 7.180 1.00 95.94 217 LEU A C 1
ATOM 1759 O O . LEU A 1 217 ? 6.605 1.948 8.250 1.00 95.94 217 LEU A O 1
ATOM 1763 N N . LYS A 1 218 ? 6.421 3.716 6.875 1.00 97.56 218 LYS A N 1
ATOM 1764 C CA . LYS A 1 218 ? 5.562 4.498 7.769 1.00 97.56 218 LYS A CA 1
ATOM 1765 C C . LYS A 1 218 ? 4.232 3.795 8.040 1.00 97.56 218 LYS A C 1
ATOM 1767 O O . LYS A 1 218 ? 3.787 3.779 9.183 1.00 97.56 218 LYS A O 1
ATOM 1772 N N . THR A 1 219 ? 3.625 3.180 7.025 1.00 98.00 219 THR A N 1
ATOM 1773 C CA . THR A 1 219 ? 2.383 2.402 7.183 1.00 98.00 219 THR A CA 1
ATOM 1774 C C . THR A 1 219 ? 2.607 1.186 8.079 1.00 98.00 219 THR A C 1
ATOM 1776 O O . THR A 1 219 ? 1.843 0.984 9.016 1.00 98.00 219 THR A O 1
ATOM 1779 N N . LEU A 1 220 ? 3.681 0.419 7.852 1.00 97.62 220 LEU A N 1
ATOM 1780 C CA . LEU A 1 220 ? 4.032 -0.743 8.681 1.00 97.62 220 LEU A CA 1
ATOM 1781 C C . LEU A 1 220 ? 4.275 -0.348 10.145 1.00 97.62 220 LEU A C 1
ATOM 1783 O O . LEU A 1 220 ? 3.783 -1.013 11.055 1.00 97.62 220 LEU A O 1
ATOM 1787 N N . LYS A 1 221 ? 5.011 0.748 10.374 1.00 97.88 221 LYS A N 1
ATOM 1788 C CA . LYS A 1 221 ? 5.293 1.271 11.717 1.00 97.88 221 LYS A CA 1
ATOM 1789 C C . LYS A 1 221 ? 4.005 1.680 12.433 1.00 97.88 221 LYS A C 1
ATOM 1791 O O . LYS A 1 221 ? 3.745 1.190 13.527 1.00 97.88 221 LYS A O 1
ATOM 1796 N N . LYS A 1 222 ? 3.178 2.510 11.791 1.00 97.69 222 LYS A N 1
ATOM 1797 C CA . LYS A 1 222 ? 1.906 2.972 12.362 1.00 97.69 222 LYS A CA 1
ATOM 1798 C C . LYS A 1 222 ? 0.941 1.821 12.637 1.00 97.69 222 LYS A C 1
ATOM 1800 O O . LYS A 1 222 ? 0.307 1.800 13.683 1.00 97.69 222 LYS A O 1
ATOM 1805 N N . ALA A 1 223 ? 0.841 0.848 11.732 1.00 97.44 223 ALA A N 1
ATOM 1806 C CA . ALA A 1 223 ? -0.020 -0.315 11.930 1.00 97.44 223 ALA A CA 1
ATOM 1807 C C . ALA A 1 223 ? 0.416 -1.143 13.147 1.00 97.44 223 ALA A C 1
ATOM 1809 O O . ALA A 1 223 ? -0.426 -1.551 13.944 1.00 97.44 223 ALA A O 1
ATOM 1810 N N . ARG A 1 224 ? 1.731 -1.321 13.341 1.00 97.06 224 ARG A N 1
ATOM 1811 C CA . ARG A 1 224 ? 2.280 -1.973 14.537 1.00 97.06 224 ARG A CA 1
ATOM 1812 C C . ARG A 1 224 ? 1.926 -1.209 15.813 1.00 97.06 224 ARG A C 1
ATOM 1814 O O . ARG A 1 224 ? 1.475 -1.826 16.771 1.00 97.06 224 ARG A O 1
ATOM 1821 N N . GLU A 1 225 ? 2.113 0.109 15.821 1.00 97.38 225 GLU A N 1
ATOM 1822 C CA . GLU A 1 225 ? 1.776 0.976 16.962 1.00 97.38 225 GLU A CA 1
ATOM 1823 C C . GLU A 1 225 ? 0.280 0.910 17.300 1.00 97.38 225 GLU A C 1
ATOM 1825 O O . GLU A 1 225 ? -0.093 0.767 18.461 1.00 97.38 225 GLU A O 1
ATOM 1830 N N . ALA A 1 226 ? -0.574 0.931 16.278 1.00 96.00 226 ALA A N 1
ATOM 1831 C CA . ALA A 1 226 ? -2.025 0.881 16.411 1.00 96.00 226 ALA A CA 1
ATOM 1832 C C . ALA A 1 226 ? -2.585 -0.533 16.656 1.00 96.00 226 ALA A C 1
ATOM 1834 O O . ALA A 1 226 ? -3.801 -0.692 16.788 1.00 96.00 226 ALA A O 1
ATOM 1835 N N . ARG A 1 227 ? -1.721 -1.561 16.681 1.00 95.88 227 ARG A N 1
ATOM 1836 C CA . ARG A 1 227 ? -2.108 -2.982 16.723 1.00 95.88 227 ARG A CA 1
ATOM 1837 C C . ARG A 1 227 ? -3.185 -3.295 15.676 1.00 95.88 227 ARG A C 1
ATOM 1839 O O . ARG A 1 227 ? -4.263 -3.781 16.005 1.00 95.88 227 ARG A O 1
ATOM 1846 N N . ILE A 1 228 ? -2.919 -2.914 14.428 1.00 95.94 228 ILE A N 1
ATOM 1847 C CA . ILE A 1 228 ? -3.755 -3.224 13.264 1.00 95.94 228 ILE A CA 1
ATOM 1848 C C . ILE A 1 228 ? -3.052 -4.308 12.462 1.00 95.94 228 ILE A C 1
ATOM 1850 O O . ILE A 1 228 ? -1.875 -4.173 12.111 1.00 95.94 228 ILE A O 1
ATOM 1854 N N . SER A 1 229 ? -3.792 -5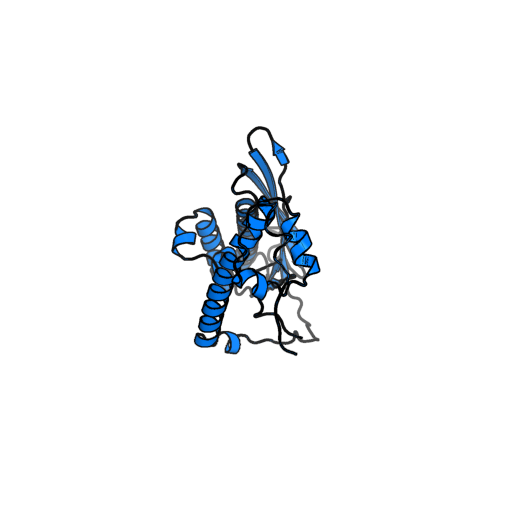.354 12.127 1.00 95.38 229 SER A N 1
ATOM 1855 C CA . SER A 1 229 ? -3.313 -6.411 11.247 1.00 95.38 229 SER A CA 1
ATOM 1856 C C . SER A 1 229 ? -3.439 -5.964 9.794 1.00 95.38 229 SER A C 1
ATOM 1858 O O . SER A 1 229 ? -4.520 -5.607 9.327 1.00 95.38 229 SER A O 1
ATOM 1860 N N . LEU A 1 230 ? -2.321 -5.966 9.067 1.00 96.44 230 LEU A N 1
ATOM 1861 C CA . LEU A 1 230 ? -2.311 -5.669 7.636 1.00 96.44 230 LEU A CA 1
ATOM 1862 C C . LEU A 1 230 ? -2.402 -6.969 6.841 1.00 96.44 230 LEU A C 1
ATOM 1864 O O . LEU A 1 230 ? -1.618 -7.889 7.067 1.00 96.44 230 LEU A O 1
ATOM 1868 N N . ILE A 1 231 ? -3.318 -7.018 5.882 1.00 94.88 231 ILE A N 1
ATOM 1869 C CA . ILE A 1 231 ? -3.585 -8.178 5.034 1.00 94.88 231 ILE A CA 1
ATOM 1870 C C . ILE A 1 231 ? -3.432 -7.741 3.577 1.00 94.88 231 ILE A C 1
ATOM 1872 O O . ILE A 1 231 ? -4.004 -6.737 3.164 1.00 94.88 231 ILE A O 1
ATOM 1876 N N . GLY A 1 232 ? -2.645 -8.476 2.793 1.00 93.00 232 GLY A N 1
ATOM 1877 C 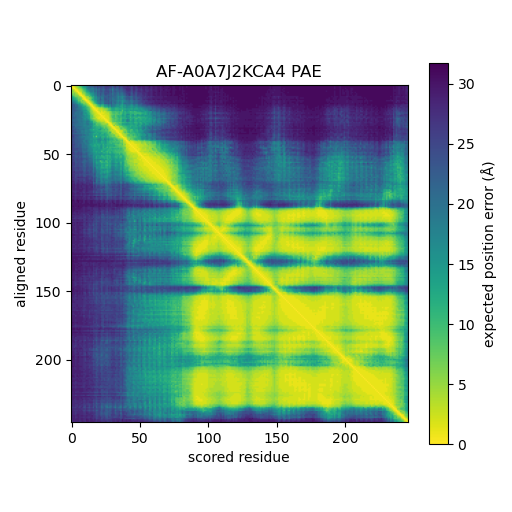CA . GLY A 1 232 ? -2.558 -8.291 1.344 1.00 93.00 232 GLY A CA 1
ATOM 1878 C C . GLY A 1 232 ? -3.275 -9.432 0.638 1.00 93.00 232 GLY A C 1
ATOM 1879 O O . GLY A 1 232 ? -2.959 -10.593 0.896 1.00 93.00 232 GLY A O 1
ATOM 1880 N N . VAL A 1 233 ? -4.225 -9.117 -0.237 1.00 91.19 233 VAL A N 1
ATOM 1881 C CA . VAL A 1 233 ? -4.976 -10.111 -1.010 1.00 91.19 233 VAL A CA 1
ATOM 1882 C C . VAL A 1 233 ? -4.424 -10.141 -2.426 1.00 91.19 233 VAL A C 1
ATOM 1884 O O . VAL A 1 233 ? -4.596 -9.203 -3.198 1.00 91.19 233 VAL A O 1
ATOM 1887 N N . LEU A 1 234 ? -3.746 -11.231 -2.781 1.00 85.50 234 LEU A N 1
ATOM 1888 C CA . LEU A 1 234 ? -3.176 -11.415 -4.112 1.00 85.50 234 LEU A CA 1
ATOM 1889 C C . LEU A 1 234 ? -4.125 -12.248 -4.975 1.00 85.50 234 LEU A C 1
ATOM 1891 O O . LEU A 1 234 ? -4.173 -13.466 -4.851 1.00 85.50 234 LEU A O 1
ATOM 1895 N N . LYS A 1 235 ? -4.839 -11.601 -5.903 1.00 81.44 235 LYS A N 1
ATOM 1896 C CA . LYS A 1 235 ? -5.660 -12.301 -6.914 1.00 81.44 235 LYS A CA 1
ATOM 1897 C C . LYS A 1 235 ? -4.810 -13.033 -7.960 1.00 81.44 235 LYS A C 1
ATOM 1899 O O . LYS A 1 235 ? -5.280 -13.963 -8.606 1.00 81.44 235 LYS A O 1
ATOM 1904 N N . ARG A 1 236 ? -3.566 -12.586 -8.164 1.00 69.38 236 ARG A N 1
ATOM 1905 C CA . ARG A 1 236 ? -2.589 -13.181 -9.086 1.00 69.38 236 ARG A CA 1
ATOM 1906 C C . ARG A 1 236 ? -1.243 -13.274 -8.380 1.00 69.38 236 ARG A C 1
ATOM 1908 O O . ARG A 1 236 ? -0.668 -12.248 -8.020 1.00 69.38 236 ARG A O 1
ATOM 1915 N N . ALA A 1 237 ? -0.738 -14.489 -8.197 1.00 62.53 237 ALA A N 1
ATOM 1916 C CA . ALA A 1 237 ? 0.600 -14.722 -7.672 1.00 62.53 237 ALA A CA 1
ATOM 1917 C C . ALA A 1 237 ? 1.571 -14.955 -8.837 1.00 62.53 237 ALA A C 1
ATOM 1919 O O . ALA A 1 237 ? 1.506 -15.973 -9.515 1.00 62.53 237 ALA A O 1
ATOM 1920 N N . TYR A 1 238 ? 2.494 -14.017 -9.065 1.00 59.34 238 TYR A N 1
ATOM 1921 C CA . TYR A 1 238 ? 3.543 -14.151 -10.091 1.00 59.34 238 TYR A CA 1
ATOM 1922 C C . TYR A 1 238 ? 4.817 -14.840 -9.564 1.00 59.34 238 TYR A C 1
ATOM 1924 O O . TYR A 1 238 ? 5.856 -14.824 -10.219 1.00 59.34 238 TYR A O 1
ATOM 1932 N N . SER A 1 239 ? 4.757 -15.433 -8.366 1.00 55.88 239 SER A N 1
ATOM 1933 C CA . SER A 1 239 ? 5.866 -16.160 -7.747 1.00 55.88 239 SER A CA 1
ATOM 1934 C C . SER A 1 239 ? 5.563 -17.653 -7.691 1.00 55.88 239 SER A C 1
ATOM 1936 O O . SER A 1 239 ? 4.528 -18.049 -7.157 1.00 55.88 239 SER A O 1
ATOM 1938 N N . ARG A 1 240 ? 6.513 -18.487 -8.138 1.00 54.22 240 ARG A N 1
ATOM 1939 C CA . ARG A 1 240 ? 6.465 -19.948 -7.928 1.00 54.22 240 ARG A CA 1
ATOM 1940 C C . ARG A 1 240 ? 6.507 -20.342 -6.447 1.00 54.22 240 ARG A C 1
ATOM 1942 O O . ARG A 1 240 ? 6.142 -21.459 -6.124 1.00 54.22 240 ARG A O 1
ATOM 1949 N N . ALA A 1 241 ? 6.896 -19.444 -5.537 1.00 50.00 241 ALA A N 1
ATOM 1950 C CA . ALA A 1 241 ? 6.860 -19.728 -4.098 1.00 50.00 241 ALA A CA 1
ATOM 1951 C C . ALA A 1 241 ? 5.427 -19.888 -3.545 1.00 50.00 241 ALA A C 1
ATOM 1953 O O . ALA A 1 241 ? 5.254 -20.430 -2.461 1.00 50.00 241 ALA A O 1
ATOM 1954 N N . LEU A 1 242 ? 4.414 -19.407 -4.278 1.00 45.53 242 LEU A N 1
ATOM 1955 C CA . LEU A 1 242 ? 2.994 -19.537 -3.938 1.00 45.53 242 LEU A CA 1
ATOM 1956 C C . LEU A 1 242 ? 2.244 -20.476 -4.896 1.00 45.53 242 LEU A C 1
ATOM 1958 O O . LEU A 1 242 ? 1.019 -20.541 -4.829 1.00 45.53 242 LEU A O 1
ATOM 1962 N N . SER A 1 243 ? 2.938 -21.195 -5.793 1.00 47.81 243 SER A N 1
ATOM 1963 C CA . SER A 1 243 ? 2.291 -22.259 -6.567 1.00 47.81 243 SER A CA 1
ATOM 1964 C C . SER A 1 243 ? 2.076 -23.456 -5.643 1.00 47.81 243 SER A C 1
ATOM 1966 O O . SER A 1 243 ? 2.926 -24.339 -5.539 1.00 47.81 243 SER A O 1
ATOM 1968 N N . VAL A 1 244 ? 0.974 -23.437 -4.902 1.00 39.72 244 VAL A N 1
ATOM 1969 C CA . VAL A 1 244 ? 0.528 -24.579 -4.108 1.00 39.72 244 VAL A CA 1
ATOM 1970 C C . VAL A 1 244 ? -0.336 -25.443 -5.042 1.00 39.72 244 VAL A C 1
ATOM 1972 O O . VAL A 1 244 ? -1.475 -25.073 -5.312 1.00 39.72 244 VAL A O 1
ATOM 1975 N N . TYR A 1 245 ? 0.245 -26.554 -5.526 1.00 33.62 245 TYR A N 1
ATOM 1976 C CA . TYR A 1 245 ? -0.309 -27.602 -6.422 1.00 33.62 245 TYR A CA 1
ATOM 1977 C C . TYR A 1 245 ? -0.527 -27.177 -7.897 1.00 33.62 245 TYR A C 1
ATOM 1979 O O . TYR A 1 245 ? -1.003 -26.076 -8.155 1.00 33.62 245 TYR A O 1
ATOM 1987 N N . VAL A 1 246 ? -0.168 -27.947 -8.939 1.00 36.28 246 VAL A N 1
ATOM 1988 C CA . VAL A 1 246 ? 0.096 -29.396 -9.141 1.00 36.28 246 VAL A CA 1
ATOM 1989 C C . VAL A 1 246 ? 1.371 -29.589 -9.966 1.00 36.28 246 VAL A C 1
ATOM 1991 O O . VAL A 1 246 ? 1.584 -28.779 -10.897 1.00 36.28 246 VAL A O 1
#

Foldseek 3Di:
DDDDDDPPPPCPPDDDDDDPVLLCVVPVDDPVVVVVVVVDDPVVSVVSSVVSVVVVVVVVVVVVVVVVCVVVVVVVVDDDDDDDPDDPDLAWEKEKEKDKDQQAPDDVPFHKIKIKMKIAIGSKDFQCCPPDDDDRMDMDIDMDTDHDPCRRPQNVLVNLLVRLVNLVVVLVCLVVVRIVHAEYEYAADLQDPCLVPDDPVRCVVDPSSVSSVVSSVVSVVSCVVSNHYYHYDYPDDPDPSPPPDD

Solvent-accessible surface area (backbone atoms only — not comparable to full-atom values): 14859 Å² total; per-residue (Å²): 138,85,82,91,88,84,83,83,80,75,74,81,82,59,85,88,79,84,72,63,68,73,57,50,70,74,60,74,64,52,80,72,52,52,60,51,57,75,71,46,60,71,67,56,57,55,48,56,70,46,44,60,59,50,50,53,55,48,49,53,52,49,54,54,50,48,53,52,44,64,76,63,46,49,72,83,70,58,82,87,73,81,81,71,93,76,81,91,69,89,56,12,36,36,42,35,46,65,52,60,64,90,77,42,50,82,50,95,90,31,29,40,33,59,35,37,23,36,40,41,52,41,71,63,55,65,69,41,63,93,81,56,80,80,65,59,54,54,75,49,74,50,77,46,77,45,56,82,91,52,57,66,63,53,55,51,51,51,38,56,42,43,41,38,50,54,50,43,53,56,44,49,35,32,69,71,56,41,36,64,56,43,35,40,36,34,72,30,66,78,71,51,66,74,70,73,76,46,53,70,69,61,36,74,74,29,71,69,50,45,52,40,49,51,45,44,52,50,39,56,52,49,27,60,76,54,65,32,50,79,44,50,46,66,94,70,78,94,47,76,94,72,64,78,80,134

Secondary structure (DSSP, 8-state):
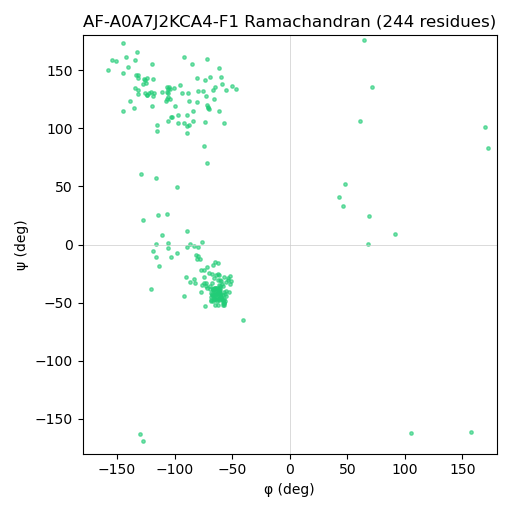--------SSTTSS---PPPHHHHHHHT--HHHHHHHHTS-HHHHHHHHHHHHHHHHHHHHHHHHHHHHHHTTGGGG----PPPS-------EEEEEEE--SS-EEETTEEEEEEEEEEEEES--BTTTTT----SEEEEEEEEEE-GGGHHHHHHHHHHHHHHHHHHHHHHHHHTTSB---EEEEES-SS-HHHHSS-HHHHHT-HHHHHHHHHHHHHHHHHHHTT-EEEEE-SS---GGG----

Sequence (246 aa):
MEPYRNTNRFSRIMGEVYIPEEIVELLELEEIDFLRIYGSQPALISVLGKLGRIIRRIEHKINALRKLVDETSLSSKLEFKKIPEEVCEDYCIGAIDSTYPPEGLELVGGRLSAIVAGYILYGCKNKKKDTVNIKNYNVIGDVLFYDVEELKDIVYTKAKILEKKVAQTLIDNKLQGLLDLDFLVFDGEIIPYKLLYKTPKAKQRSHRLQKLEEYTLKTLKKAREARISLIGVLKRAYSRALSVYV